Protein AF-A0A918YPT8-F1 (afdb_monomer)

Solvent-accessible surface area (backbone atoms only — not comparable to full-atom values): 16855 Å² total; per-residue (Å²): 134,84,80,74,80,79,79,73,74,81,62,61,98,79,59,87,48,64,35,43,49,42,46,53,43,11,22,38,44,46,44,33,28,54,74,63,66,51,51,50,52,63,56,7,61,78,72,75,53,47,34,68,55,43,54,28,33,34,48,34,72,42,92,72,52,33,67,60,53,32,53,51,28,52,76,32,68,47,56,68,70,58,35,50,52,47,25,54,52,49,65,50,86,78,64,42,38,64,38,82,58,47,65,74,50,69,67,48,48,50,11,45,48,76,41,10,49,31,34,42,36,40,31,47,62,90,76,58,73,88,77,46,81,73,73,79,72,76,79,72,90,53,93,85,65,81,70,82,66,82,85,55,40,49,32,39,39,38,35,34,47,69,30,69,83,70,47,86,80,54,54,68,56,52,52,52,36,37,76,70,64,64,30,48,46,23,33,21,53,73,93,50,84,77,57,90,34,40,37,34,36,30,41,37,53,56,75,66,81,89,55,56,70,71,57,51,56,43,34,33,40,37,38,39,43,33,94,88,47,85,60,14,32,36,24,23,58,80,71,27,47,67,64,47,53,53,50,55,51,41,64,72,60,28,44,58,45,69,61,30,50,52,53,50,54,51,44,49,52,53,50,51,55,50,53,54,53,50,53,53,52,52,53,51,52,52,51,53,53,51,55,56,57,61,64,66,70,71,74,74,85,128

Mean predicted aligned error: 8.0 Å

Radius of gyration: 24.77 Å; Cα contacts (8 Å, |Δi|>4): 418; chains: 1; bounding box: 92×51×51 Å

Organism: NCBI:txid68171

Secondary structure (DSSP, 8-state):
-------PPPPPTT--SPPHHHHHHHHHHHHHHHHHT--HHHHHHHTT--HHHHHHHHTT-S---HHHHHHHHHHTT--HHHHHHHHHHHHSSS--SEEET----HHHHHHHHHHEEEEEEEESSPPPGGGSPPPPPP--S-TT-----STT-EEEEEEETTHHHH--SSHHHHHHHHHTTSEEEEEEPTTSPPPSSEEEEEEE-SS-S-S-HHHHHTTEEEEEE-TTSS--EEE-TTTTHHHHHHHHHHHHHSPPHHHHHHHHHHHHHHHHHHHHHHHHHHHHHHHHHHHHHHHGGG----

Structure (mmCIF, N/CA/C/O backbone):
data_AF-A0A918YPT8-F1
#
_entry.id   AF-A0A918YPT8-F1
#
loop_
_atom_site.group_PDB
_atom_site.id
_atom_site.type_symbol
_atom_site.label_atom_id
_atom_site.label_alt_id
_atom_site.label_comp_id
_atom_site.label_asym_id
_atom_site.label_entity_id
_atom_site.label_seq_id
_atom_site.pdbx_PDB_ins_code
_atom_site.Cartn_x
_atom_site.Cartn_y
_atom_site.Cartn_z
_atom_site.occupancy
_atom_site.B_iso_or_equiv
_atom_site.aut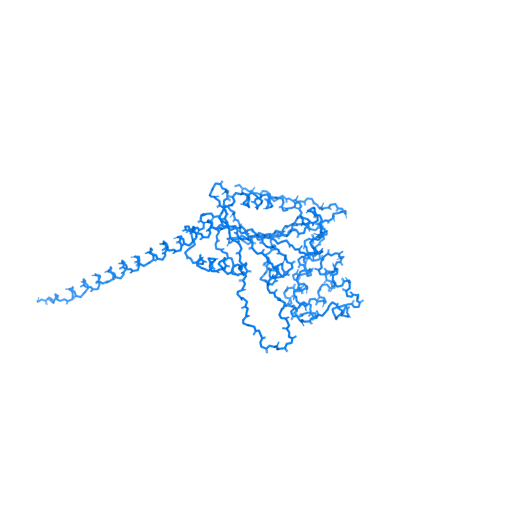h_seq_id
_atom_site.auth_comp_id
_atom_site.auth_asym_id
_atom_site.auth_atom_id
_atom_site.pdbx_PDB_model_num
ATOM 1 N N . MET A 1 1 ? -19.524 21.044 -0.239 1.00 36.06 1 MET A N 1
ATOM 2 C CA . MET A 1 1 ? -18.140 21.524 -0.431 1.00 36.06 1 MET A CA 1
ATOM 3 C C . MET A 1 1 ? -17.483 20.675 -1.505 1.00 36.06 1 MET A C 1
ATOM 5 O O . MET A 1 1 ? -17.150 19.529 -1.246 1.00 36.06 1 MET A O 1
ATOM 9 N N . THR A 1 2 ? -17.378 21.183 -2.729 1.00 32.12 2 THR A N 1
ATOM 10 C CA . THR A 1 2 ? -16.602 20.554 -3.804 1.00 32.12 2 THR A CA 1
ATOM 11 C C . THR A 1 2 ? -15.126 20.798 -3.521 1.00 32.12 2 THR A C 1
ATOM 13 O O . THR A 1 2 ? -14.645 21.917 -3.682 1.00 32.12 2 THR A O 1
ATOM 16 N N . THR A 1 3 ? -14.410 19.780 -3.046 1.00 41.88 3 THR A N 1
ATOM 17 C CA . THR A 1 3 ? -12.947 19.802 -2.967 1.00 41.88 3 THR A CA 1
ATOM 18 C C . THR A 1 3 ? -12.411 19.931 -4.387 1.00 41.88 3 THR A C 1
ATOM 20 O O . THR A 1 3 ? -12.393 18.958 -5.140 1.00 41.88 3 THR A O 1
ATOM 23 N N . GLY A 1 4 ? -12.061 21.157 -4.783 1.00 41.59 4 GLY A N 1
ATOM 24 C CA . GLY A 1 4 ? -11.423 21.425 -6.065 1.00 41.59 4 GLY A CA 1
ATOM 25 C C . GLY A 1 4 ? -10.197 20.532 -6.201 1.00 41.59 4 GLY A C 1
ATOM 26 O O . GLY A 1 4 ? -9.333 20.528 -5.324 1.00 41.59 4 GLY A O 1
ATOM 27 N N . ARG A 1 5 ? -10.160 19.733 -7.270 1.00 51.44 5 ARG A N 1
ATOM 28 C CA . ARG A 1 5 ? -9.043 18.843 -7.584 1.00 51.44 5 ARG A CA 1
ATOM 29 C C . ARG A 1 5 ? -7.798 19.710 -7.742 1.00 51.44 5 ARG A C 1
ATOM 31 O O . ARG A 1 5 ? -7.696 20.474 -8.700 1.00 51.44 5 ARG A O 1
ATOM 38 N N . LEU A 1 6 ? -6.887 19.639 -6.775 1.00 55.88 6 LEU A N 1
ATOM 39 C CA . LEU A 1 6 ? -5.609 20.333 -6.856 1.00 55.88 6 LEU A CA 1
ATOM 40 C C . LEU A 1 6 ? -4.809 19.679 -7.982 1.00 55.88 6 LEU A C 1
ATOM 42 O O . LEU A 1 6 ? -4.265 18.590 -7.825 1.00 55.88 6 LEU A O 1
ATOM 46 N N . VAL A 1 7 ? -4.776 20.326 -9.145 1.00 61.25 7 VAL A N 1
ATOM 47 C CA . VAL A 1 7 ? -3.889 19.920 -10.233 1.00 61.25 7 VAL A CA 1
ATOM 48 C C . VAL A 1 7 ? -2.471 20.251 -9.786 1.00 61.25 7 VAL A C 1
ATOM 50 O O . VAL A 1 7 ? -2.071 21.415 -9.758 1.00 61.25 7 VAL A O 1
ATOM 53 N N . PHE A 1 8 ? -1.716 19.232 -9.383 1.00 63.59 8 PHE A N 1
ATOM 54 C CA . PHE A 1 8 ? -0.312 19.416 -9.044 1.00 63.59 8 PHE A CA 1
ATOM 55 C C . PHE A 1 8 ? 0.479 19.734 -10.321 1.00 63.59 8 PHE A C 1
ATOM 57 O O . PHE A 1 8 ? 0.354 19.005 -11.309 1.00 63.59 8 PHE A O 1
ATOM 64 N N . PRO A 1 9 ? 1.300 20.799 -10.332 1.00 67.00 9 PRO A N 1
ATOM 65 C CA . PRO A 1 9 ? 2.145 21.094 -11.479 1.00 67.00 9 PRO A CA 1
ATOM 66 C C . PRO A 1 9 ? 3.119 19.929 -11.733 1.00 67.00 9 PRO A C 1
ATOM 68 O O . PRO A 1 9 ? 3.538 19.264 -10.776 1.00 67.00 9 PRO A O 1
ATOM 71 N N . PRO A 1 10 ? 3.510 19.676 -12.998 1.00 70.00 10 PRO A N 1
ATOM 72 C CA . PRO A 1 10 ? 4.500 18.653 -13.314 1.00 70.00 10 PRO A CA 1
ATOM 73 C C . PRO A 1 10 ? 5.787 18.917 -12.528 1.00 70.00 10 PRO A C 1
ATOM 75 O O . PRO A 1 10 ? 6.202 20.066 -12.348 1.00 70.00 10 PRO A O 1
ATOM 78 N N . CYS A 1 11 ? 6.420 17.859 -12.015 1.00 81.69 11 CYS A N 1
ATOM 79 C CA . CYS A 1 11 ? 7.624 18.042 -11.217 1.00 81.69 11 CYS A CA 1
ATOM 80 C C . CYS A 1 11 ? 8.778 18.586 -12.075 1.00 81.69 11 CYS A C 1
ATOM 82 O O . CYS A 1 11 ? 8.848 18.349 -13.282 1.00 81.69 11 CYS A O 1
ATOM 84 N N . ALA A 1 12 ? 9.731 19.262 -11.432 1.00 77.44 12 ALA A N 1
ATOM 85 C CA . ALA A 1 12 ? 10.918 19.763 -12.112 1.00 77.44 12 ALA A CA 1
ATOM 86 C C . ALA A 1 12 ? 11.700 18.624 -12.815 1.00 77.44 12 ALA A C 1
ATOM 88 O O . ALA A 1 12 ? 11.725 17.499 -12.302 1.00 77.44 12 ALA A O 1
ATOM 89 N N . PRO A 1 13 ? 12.416 18.908 -13.922 1.00 68.94 13 PRO A N 1
ATOM 90 C CA . PRO A 1 13 ? 13.205 17.915 -14.665 1.00 68.94 13 PRO A CA 1
ATOM 91 C C . PRO A 1 13 ? 14.238 17.162 -13.809 1.00 68.94 13 PRO A C 1
ATOM 93 O O . PRO A 1 13 ? 14.619 16.041 -14.129 1.00 68.94 13 PRO A O 1
ATOM 96 N N . GLN A 1 14 ? 14.671 17.769 -12.700 1.00 79.81 14 GLN A N 1
ATOM 97 C CA . GLN A 1 14 ? 15.668 17.236 -11.766 1.00 79.81 14 GLN A CA 1
ATOM 98 C C . GLN A 1 14 ? 15.041 16.686 -10.474 1.00 79.81 14 GLN A C 1
ATOM 100 O O . GLN A 1 14 ? 15.682 16.661 -9.422 1.00 79.81 14 GLN A O 1
ATOM 105 N N . CYS A 1 15 ? 13.767 16.279 -10.508 1.00 85.00 15 CYS A N 1
ATOM 106 C CA . CYS A 1 15 ? 13.117 15.724 -9.328 1.00 85.00 15 CYS A CA 1
ATOM 107 C C . CYS A 1 15 ? 13.864 14.476 -8.829 1.00 85.00 15 CYS A C 1
ATOM 109 O O . CYS A 1 15 ? 13.939 13.452 -9.506 1.00 85.00 15 CYS A O 1
ATOM 111 N N . ALA A 1 16 ? 14.412 14.570 -7.615 1.00 81.56 16 ALA A N 1
ATOM 112 C CA . ALA A 1 16 ? 15.183 13.501 -6.983 1.00 81.56 16 ALA A CA 1
ATOM 113 C C . ALA A 1 16 ? 14.310 12.420 -6.312 1.00 81.56 16 ALA A C 1
ATOM 115 O O . ALA A 1 16 ? 14.838 11.487 -5.704 1.00 81.56 16 ALA A O 1
ATOM 116 N N . ILE A 1 17 ? 12.985 12.576 -6.355 1.00 85.12 17 ILE A N 1
ATOM 117 C CA . ILE A 1 17 ? 12.009 11.589 -5.883 1.00 85.12 17 ILE A CA 1
ATOM 118 C C . ILE A 1 17 ? 11.709 10.664 -7.058 1.00 85.12 17 ILE A C 1
ATOM 120 O O . ILE A 1 17 ? 11.474 11.181 -8.139 1.00 85.12 17 ILE A O 1
ATOM 124 N N . PRO A 1 18 ? 11.726 9.332 -6.910 1.00 87.19 18 PRO A N 1
ATOM 125 C CA . PRO A 1 18 ? 11.343 8.444 -7.999 1.00 87.19 18 PRO A CA 1
ATOM 126 C C . PRO A 1 18 ? 9.870 8.609 -8.386 1.00 87.19 18 PRO A C 1
ATOM 128 O O . PRO A 1 18 ? 8.998 8.774 -7.528 1.00 87.19 18 PRO A O 1
ATOM 131 N N . SER A 1 19 ? 9.592 8.486 -9.683 1.00 90.31 19 SER A N 1
ATOM 132 C CA . SER A 1 19 ? 8.223 8.522 -10.190 1.00 90.31 19 SER A CA 1
ATOM 133 C C . SER A 1 19 ? 7.426 7.339 -9.658 1.00 90.31 19 SER A C 1
ATOM 135 O O . SER A 1 19 ? 7.909 6.203 -9.662 1.00 90.31 19 SER A O 1
ATOM 137 N N . LEU A 1 20 ? 6.196 7.608 -9.236 1.00 92.19 20 LEU A N 1
ATOM 138 C CA . LEU A 1 20 ? 5.334 6.646 -8.576 1.00 92.19 20 LEU A CA 1
ATOM 139 C C . LEU A 1 20 ? 5.046 5.393 -9.433 1.00 92.19 20 LEU A C 1
ATOM 141 O O . LEU A 1 20 ? 5.278 4.298 -8.917 1.00 92.19 20 LEU A O 1
ATOM 145 N N . PRO A 1 21 ? 4.713 5.491 -10.743 1.00 94.12 21 PRO A N 1
ATOM 146 C CA . PRO A 1 21 ? 4.666 4.333 -11.641 1.00 94.12 21 PRO A CA 1
ATOM 147 C C . PRO A 1 21 ? 5.892 3.416 -11.571 1.00 94.12 21 PRO A C 1
ATOM 149 O O . PRO A 1 21 ? 5.755 2.198 -11.519 1.00 94.12 21 PRO A O 1
ATOM 152 N N . ARG A 1 22 ? 7.108 3.976 -11.514 1.00 92.50 22 ARG A N 1
ATOM 153 C CA . ARG A 1 22 ? 8.341 3.170 -11.467 1.00 92.50 22 ARG A CA 1
ATOM 154 C C . ARG A 1 22 ? 8.489 2.439 -10.140 1.00 92.50 22 ARG A C 1
ATOM 156 O O . ARG A 1 22 ? 8.940 1.299 -10.133 1.00 92.50 22 ARG A O 1
ATOM 163 N N . VAL A 1 23 ? 8.126 3.091 -9.035 1.00 92.00 23 VAL A N 1
ATOM 164 C CA . VAL A 1 23 ? 8.167 2.484 -7.697 1.00 92.00 23 VAL A CA 1
ATOM 165 C C . VAL A 1 23 ? 7.193 1.315 -7.620 1.00 92.00 23 VAL A C 1
ATOM 167 O O . VAL A 1 23 ? 7.587 0.222 -7.219 1.00 92.00 23 VAL A O 1
ATOM 170 N N . LEU A 1 24 ? 5.952 1.528 -8.061 1.00 94.06 24 LEU A N 1
ATOM 171 C CA . LEU A 1 24 ? 4.910 0.505 -8.048 1.00 94.06 24 LEU A CA 1
ATOM 172 C C . LEU A 1 24 ? 5.281 -0.679 -8.944 1.00 94.06 24 LEU A C 1
ATOM 174 O O . LEU A 1 24 ? 5.288 -1.821 -8.485 1.00 94.06 24 LEU A O 1
ATOM 178 N N . VAL A 1 25 ? 5.636 -0.423 -10.208 1.00 96.00 25 VAL A N 1
ATOM 179 C CA . VAL A 1 25 ? 5.952 -1.494 -11.165 1.00 96.00 25 VAL A CA 1
ATOM 180 C C . VAL A 1 25 ? 7.229 -2.235 -10.774 1.00 96.00 25 VAL A C 1
ATOM 182 O O . VAL A 1 25 ? 7.275 -3.458 -10.874 1.00 96.00 25 VAL A O 1
ATOM 185 N N . GLY A 1 26 ? 8.247 -1.536 -10.263 1.00 95.06 26 GLY A N 1
ATOM 186 C CA . GLY A 1 26 ? 9.466 -2.170 -9.761 1.00 95.06 26 GLY A CA 1
ATOM 187 C C . GLY A 1 26 ? 9.200 -3.126 -8.592 1.00 95.06 26 GLY A C 1
ATOM 188 O O . GLY A 1 26 ? 9.700 -4.255 -8.596 1.00 95.06 26 GLY A O 1
ATOM 189 N N . ALA A 1 27 ? 8.354 -2.718 -7.639 1.00 93.38 27 ALA A N 1
ATOM 190 C CA . ALA A 1 27 ? 7.915 -3.577 -6.540 1.00 93.38 27 ALA A CA 1
ATOM 191 C C . ALA A 1 27 ? 7.155 -4.812 -7.057 1.00 93.38 27 ALA A C 1
ATOM 193 O O . ALA A 1 27 ? 7.442 -5.937 -6.635 1.00 93.38 27 ALA A O 1
ATOM 194 N N . LEU A 1 28 ? 6.230 -4.619 -8.007 1.00 95.94 28 LEU A N 1
ATOM 195 C CA . LEU A 1 28 ? 5.458 -5.707 -8.613 1.00 95.94 28 LEU A CA 1
ATOM 196 C C . LEU A 1 28 ? 6.362 -6.712 -9.340 1.00 95.94 28 LEU A C 1
ATOM 198 O O . LEU A 1 28 ? 6.256 -7.919 -9.117 1.00 95.94 28 LEU A O 1
ATOM 202 N N . MET A 1 29 ? 7.297 -6.220 -10.156 1.00 96.62 29 MET A N 1
ATOM 203 C CA . MET A 1 29 ? 8.291 -7.040 -10.853 1.00 96.62 29 MET A CA 1
ATOM 204 C C . MET A 1 29 ? 9.085 -7.902 -9.876 1.00 96.62 29 MET A C 1
ATOM 206 O O . MET A 1 29 ? 9.176 -9.115 -10.057 1.00 96.62 29 MET A O 1
ATOM 210 N N . ARG A 1 30 ? 9.605 -7.295 -8.803 1.00 94.56 30 ARG A N 1
ATOM 211 C CA . ARG A 1 30 ? 10.383 -8.009 -7.788 1.00 94.56 30 ARG A CA 1
ATOM 212 C C . ARG A 1 30 ? 9.570 -9.102 -7.101 1.00 94.56 30 ARG A C 1
ATOM 214 O O . ARG A 1 30 ? 10.096 -10.194 -6.870 1.00 94.56 30 ARG A O 1
ATOM 221 N N . ARG A 1 31 ? 8.300 -8.827 -6.779 1.00 92.56 31 ARG A N 1
ATOM 222 C CA . ARG A 1 31 ? 7.379 -9.818 -6.203 1.00 92.56 31 ARG A CA 1
ATOM 223 C C . ARG A 1 31 ? 7.242 -11.024 -7.127 1.00 92.56 31 ARG A C 1
ATOM 225 O O . ARG A 1 31 ? 7.482 -12.147 -6.684 1.00 92.56 31 ARG A O 1
ATOM 232 N N . TYR A 1 32 ? 6.896 -10.806 -8.396 1.00 95.75 32 TYR A N 1
ATOM 233 C CA . TYR A 1 32 ? 6.711 -11.907 -9.345 1.00 95.75 32 TYR A CA 1
ATOM 234 C C . TYR A 1 32 ? 7.996 -12.672 -9.621 1.00 95.75 32 TYR A C 1
ATOM 236 O O . TYR A 1 32 ? 7.983 -13.898 -9.562 1.00 95.75 32 TYR A O 1
ATOM 244 N N . ARG A 1 33 ? 9.122 -11.977 -9.805 1.00 96.44 33 ARG A N 1
ATOM 245 C CA . ARG A 1 33 ? 10.426 -12.621 -9.980 1.00 96.44 33 ARG A CA 1
ATOM 246 C C . ARG A 1 33 ? 10.766 -13.540 -8.807 1.00 96.44 33 ARG A C 1
ATOM 248 O O . ARG A 1 33 ? 11.139 -14.695 -9.002 1.00 96.44 33 ARG A O 1
ATOM 255 N N . THR A 1 34 ? 10.603 -13.036 -7.582 1.00 91.94 34 THR A N 1
ATOM 256 C CA . THR A 1 34 ? 10.887 -13.797 -6.356 1.00 91.94 34 THR A CA 1
ATOM 257 C C . THR A 1 34 ? 9.957 -15.005 -6.235 1.00 91.94 34 THR A C 1
ATOM 259 O O . THR A 1 34 ? 10.415 -16.104 -5.929 1.00 91.94 34 THR A O 1
ATOM 262 N N . ARG A 1 35 ? 8.663 -14.837 -6.541 1.00 91.62 35 ARG A N 1
ATOM 263 C CA . ARG A 1 35 ? 7.675 -15.928 -6.549 1.00 91.62 35 ARG A CA 1
ATOM 264 C C . ARG A 1 35 ? 8.009 -17.002 -7.590 1.00 91.62 35 ARG A C 1
ATOM 266 O O . ARG A 1 35 ? 7.921 -18.192 -7.284 1.00 91.62 35 ARG A O 1
ATOM 273 N N . ALA A 1 36 ? 8.455 -16.590 -8.774 1.00 93.25 36 ALA A N 1
ATOM 274 C CA . ALA A 1 36 ? 8.941 -17.475 -9.830 1.00 93.25 36 ALA A CA 1
ATOM 275 C C . ALA A 1 36 ? 10.276 -18.161 -9.474 1.00 93.25 36 ALA A C 1
ATOM 277 O O . ALA A 1 36 ? 10.683 -19.099 -10.148 1.00 93.25 36 ALA A O 1
ATOM 278 N N . GLY A 1 37 ? 10.952 -17.745 -8.395 1.00 93.56 37 GLY A N 1
ATOM 279 C CA . GLY A 1 37 ? 12.244 -18.301 -7.988 1.00 93.56 37 GLY A CA 1
ATOM 280 C C . GLY A 1 37 ? 13.409 -17.883 -8.881 1.00 93.56 37 GLY A C 1
ATOM 281 O O . GLY A 1 37 ? 14.427 -18.567 -8.892 1.00 93.56 37 GLY A O 1
ATOM 282 N N . LEU A 1 38 ? 13.264 -16.786 -9.627 1.00 94.38 38 LEU A N 1
ATOM 283 C CA . LEU A 1 38 ? 14.273 -16.316 -10.568 1.00 94.38 38 LEU A CA 1
ATOM 284 C C . LEU A 1 38 ? 15.288 -15.398 -9.876 1.00 94.38 38 LEU A C 1
ATOM 286 O O . LEU A 1 38 ? 14.935 -14.471 -9.139 1.00 94.38 38 LEU A O 1
ATOM 290 N N . SER A 1 39 ? 16.568 -15.629 -10.148 1.00 95.12 39 SER A N 1
ATOM 291 C CA . SER A 1 39 ? 17.649 -14.724 -9.753 1.00 95.12 39 SER A CA 1
ATOM 292 C C . SER A 1 39 ? 17.660 -13.450 -10.605 1.00 95.12 39 SER A C 1
ATOM 294 O O . SER A 1 39 ? 17.097 -13.408 -11.701 1.00 95.12 39 SER A O 1
ATOM 296 N N . ASP A 1 40 ? 18.349 -12.410 -10.125 1.00 95.25 40 ASP A N 1
ATOM 297 C CA . ASP A 1 40 ? 18.563 -11.178 -10.897 1.00 95.25 40 ASP A CA 1
ATOM 298 C C . ASP A 1 40 ? 19.283 -11.468 -12.229 1.00 95.25 40 ASP A C 1
ATOM 300 O O . ASP A 1 40 ? 19.021 -10.788 -13.216 1.00 95.25 40 ASP A O 1
ATOM 304 N N . GLN A 1 41 ? 20.163 -12.481 -12.274 1.00 97.44 41 GLN A N 1
ATOM 305 C CA . GLN A 1 41 ? 20.891 -12.866 -13.487 1.00 97.44 41 GLN A CA 1
ATOM 306 C C . GLN A 1 41 ? 19.978 -13.549 -14.510 1.00 97.44 41 GLN A C 1
ATOM 308 O O . GLN A 1 41 ? 19.943 -13.121 -15.656 1.00 97.44 41 GLN A O 1
ATOM 313 N N . GLN A 1 42 ? 19.165 -14.522 -14.088 1.00 97.12 42 GLN A N 1
ATOM 314 C CA . GLN A 1 42 ? 18.194 -15.174 -14.982 1.00 97.12 42 GLN A CA 1
ATOM 315 C C . GLN A 1 42 ? 17.194 -14.164 -15.565 1.00 97.12 42 GLN A C 1
ATOM 317 O O . GLN A 1 42 ? 16.843 -14.225 -16.739 1.00 97.12 42 GLN A O 1
ATOM 322 N N . ALA A 1 43 ? 16.761 -13.196 -14.753 1.00 96.56 43 ALA A N 1
ATOM 323 C CA . ALA A 1 43 ? 15.946 -12.079 -15.217 1.00 96.56 43 ALA A CA 1
ATOM 324 C C . ALA A 1 43 ? 16.670 -11.188 -16.240 1.00 96.56 43 ALA A C 1
ATOM 326 O O . ALA A 1 43 ? 16.050 -10.673 -17.170 1.00 96.56 43 ALA A O 1
ATOM 327 N N . ALA A 1 44 ? 17.977 -10.994 -16.072 1.00 96.94 44 ALA A N 1
ATOM 328 C CA . ALA A 1 44 ? 18.782 -10.170 -16.960 1.00 96.94 44 ALA A CA 1
ATOM 329 C C . ALA A 1 44 ? 18.935 -10.809 -18.344 1.00 96.94 44 ALA A C 1
ATOM 331 O O . ALA A 1 44 ? 18.835 -10.101 -19.347 1.00 96.94 44 ALA A O 1
ATOM 332 N N . ASP A 1 45 ? 19.082 -12.133 -18.394 1.00 96.44 45 ASP A N 1
ATOM 333 C CA . ASP A 1 45 ? 19.213 -12.899 -19.635 1.00 96.44 45 ASP A CA 1
ATOM 334 C C . ASP A 1 45 ? 17.962 -12.759 -20.527 1.00 96.44 45 ASP A C 1
ATOM 336 O O . ASP A 1 45 ? 18.087 -12.601 -21.742 1.00 96.44 45 ASP A O 1
ATOM 340 N N . ILE A 1 46 ? 16.760 -12.689 -19.929 1.00 95.25 46 ILE A N 1
ATOM 341 C CA . ILE A 1 46 ? 15.478 -12.497 -20.645 1.00 95.25 46 ILE A CA 1
ATOM 342 C C . ILE A 1 46 ? 15.479 -11.215 -21.492 1.00 95.25 46 ILE A C 1
ATOM 344 O O . ILE A 1 46 ? 14.957 -11.197 -22.606 1.00 95.25 46 ILE A O 1
ATOM 348 N N . VAL A 1 47 ? 16.062 -10.132 -20.973 1.00 93.81 47 VAL A N 1
ATOM 349 C CA . VAL A 1 47 ? 16.066 -8.808 -21.623 1.00 93.81 47 VAL A CA 1
ATOM 350 C C . VAL A 1 47 ? 17.449 -8.378 -22.108 1.00 93.81 47 VAL A C 1
ATOM 352 O O . VAL A 1 47 ? 17.640 -7.205 -22.429 1.00 93.81 47 VAL A O 1
ATOM 355 N N . LYS A 1 48 ? 18.413 -9.308 -22.165 1.00 96.00 48 LYS A N 1
ATOM 356 C CA . LYS A 1 48 ? 19.808 -9.055 -22.567 1.00 96.00 48 LYS A CA 1
ATOM 357 C C . LYS A 1 48 ? 20.434 -7.871 -21.810 1.00 96.00 48 LYS A C 1
ATOM 359 O O . LYS A 1 48 ? 21.033 -6.976 -22.404 1.00 96.00 48 LYS A O 1
ATOM 364 N N . ALA A 1 49 ? 20.261 -7.849 -20.490 1.00 95.94 49 ALA A N 1
ATOM 365 C CA . ALA A 1 49 ? 20.792 -6.825 -19.592 1.00 95.94 49 ALA A CA 1
ATOM 366 C C . ALA A 1 49 ? 21.761 -7.429 -18.559 1.00 95.94 49 ALA A C 1
ATOM 368 O O . ALA A 1 49 ? 22.072 -8.613 -18.595 1.00 95.94 49 ALA A O 1
ATOM 369 N N . SER A 1 50 ? 22.239 -6.616 -17.612 1.00 97.38 50 SER A N 1
ATOM 370 C CA . SER A 1 50 ? 22.998 -7.098 -16.450 1.00 97.38 50 SER A CA 1
ATOM 371 C C . SER A 1 50 ? 22.095 -7.306 -15.230 1.00 97.38 50 SER A C 1
ATOM 373 O O . SER A 1 50 ? 21.104 -6.591 -15.055 1.00 97.38 50 SER A O 1
ATOM 375 N N . ALA A 1 51 ? 22.468 -8.214 -14.322 1.00 96.94 51 ALA A N 1
ATOM 376 C CA . ALA A 1 51 ? 21.763 -8.403 -13.047 1.00 96.94 51 ALA A CA 1
ATOM 377 C C . ALA A 1 51 ? 21.636 -7.090 -12.246 1.00 96.94 51 ALA A C 1
ATOM 379 O O . ALA A 1 51 ? 20.582 -6.769 -11.697 1.00 96.94 51 ALA A O 1
ATOM 380 N N . SER A 1 52 ? 22.691 -6.266 -12.254 1.00 95.75 52 SER A N 1
ATOM 381 C CA . SER A 1 52 ? 22.681 -4.933 -11.636 1.00 95.75 52 SER A CA 1
ATOM 382 C C . SER A 1 52 ? 21.605 -4.020 -12.241 1.00 95.75 52 SER A C 1
ATOM 384 O O . SER A 1 52 ? 20.917 -3.297 -11.516 1.00 95.75 52 SER A O 1
ATOM 386 N N . ARG A 1 53 ? 21.390 -4.089 -13.564 1.00 95.81 53 ARG A N 1
ATOM 387 C CA . ARG A 1 53 ? 20.335 -3.333 -14.249 1.00 95.81 53 ARG A CA 1
ATOM 388 C C . ARG A 1 53 ? 18.940 -3.808 -13.848 1.00 95.81 53 ARG A C 1
ATOM 390 O O . ARG A 1 53 ? 18.092 -2.949 -13.611 1.00 95.81 53 ARG A O 1
ATOM 397 N N . ILE A 1 54 ? 18.711 -5.119 -13.731 1.00 96.81 54 ILE A N 1
ATOM 398 C CA . ILE A 1 54 ? 17.440 -5.679 -13.234 1.00 96.81 54 ILE A CA 1
ATOM 399 C C . ILE A 1 54 ? 17.154 -5.179 -11.825 1.00 96.81 54 ILE A C 1
ATOM 401 O O . ILE A 1 54 ? 16.100 -4.602 -11.566 1.00 96.81 54 ILE A O 1
ATOM 405 N N . ARG A 1 55 ? 18.137 -5.284 -10.931 1.00 93.62 55 ARG A N 1
ATOM 406 C CA . ARG A 1 55 ? 18.001 -4.776 -9.568 1.00 93.62 55 ARG A CA 1
ATOM 407 C C . ARG A 1 55 ? 17.726 -3.272 -9.541 1.00 93.62 55 ARG A C 1
ATOM 409 O O . ARG A 1 55 ? 16.909 -2.804 -8.754 1.00 93.62 55 ARG A O 1
ATOM 416 N N . ALA A 1 56 ? 18.377 -2.492 -10.402 1.00 92.06 56 ALA A N 1
ATOM 417 C CA . ALA A 1 56 ? 18.120 -1.059 -10.505 1.00 92.06 56 ALA A CA 1
ATOM 418 C C . ALA A 1 56 ? 16.705 -0.745 -11.025 1.00 92.06 56 ALA A C 1
ATOM 420 O O . ALA A 1 56 ? 16.102 0.219 -10.558 1.00 92.06 56 ALA A O 1
ATOM 421 N N . LEU A 1 57 ? 16.167 -1.542 -11.952 1.00 93.81 57 LEU A N 1
ATOM 422 C CA . LEU A 1 57 ? 14.784 -1.430 -12.430 1.00 93.81 57 LEU A CA 1
ATOM 423 C C . LEU A 1 57 ? 13.781 -1.701 -11.302 1.00 93.81 57 LEU A C 1
ATOM 425 O O . LEU A 1 57 ? 12.917 -0.868 -11.041 1.00 93.81 57 LEU A O 1
ATOM 429 N N . GLU A 1 58 ? 13.943 -2.816 -10.593 1.00 93.69 58 GLU A N 1
ATOM 430 C CA . GLU A 1 58 ? 13.057 -3.233 -9.497 1.00 93.69 58 GLU A CA 1
ATOM 431 C C . GLU A 1 58 ? 13.051 -2.253 -8.319 1.00 93.69 58 GLU A C 1
ATOM 433 O O . GLU A 1 58 ? 12.041 -2.079 -7.645 1.00 93.69 58 GLU A O 1
ATOM 438 N N . LEU A 1 59 ? 14.174 -1.571 -8.084 1.00 88.69 59 LEU A N 1
ATOM 439 C CA . LEU A 1 59 ? 14.298 -0.548 -7.045 1.00 88.69 59 LEU A CA 1
ATOM 440 C C . LEU A 1 59 ? 13.956 0.870 -7.540 1.00 88.69 59 LEU A C 1
ATOM 442 O O . LEU A 1 59 ? 14.251 1.838 -6.836 1.00 88.69 59 LEU A O 1
ATOM 446 N N . ALA A 1 60 ? 13.404 1.010 -8.751 1.00 90.12 60 ALA A N 1
ATOM 447 C CA . ALA A 1 60 ? 13.095 2.289 -9.399 1.00 90.12 60 ALA A CA 1
ATOM 448 C C . ALA A 1 60 ? 14.293 3.263 -9.490 1.00 90.12 60 ALA A C 1
ATOM 450 O O . ALA A 1 60 ? 14.130 4.483 -9.513 1.00 90.12 60 ALA A O 1
ATOM 451 N N . ARG A 1 61 ? 15.518 2.727 -9.543 1.00 86.44 61 ARG A N 1
ATOM 452 C CA . ARG A 1 61 ? 16.782 3.484 -9.611 1.00 86.44 61 ARG A CA 1
ATOM 453 C C . ARG A 1 61 ? 17.214 3.825 -11.025 1.00 86.44 61 ARG A C 1
ATOM 455 O O . ARG A 1 61 ? 18.130 4.620 -11.205 1.00 86.44 61 ARG A O 1
ATOM 462 N N . ALA A 1 62 ? 16.608 3.193 -12.014 1.00 89.94 62 ALA A N 1
ATOM 463 C CA . ALA A 1 62 ? 16.945 3.420 -13.400 1.00 89.94 62 ALA A CA 1
ATOM 464 C C . ALA A 1 62 ? 15.667 3.464 -14.249 1.00 89.94 62 ALA A C 1
ATOM 466 O O . ALA A 1 62 ? 14.668 2.841 -13.876 1.00 89.94 62 ALA A O 1
ATOM 467 N N . PRO A 1 63 ? 15.668 4.203 -15.375 1.00 89.38 63 PRO A N 1
ATOM 468 C CA . PRO A 1 63 ? 14.498 4.316 -16.236 1.00 89.38 63 PRO A CA 1
ATOM 469 C C . PRO A 1 63 ? 13.993 2.944 -16.679 1.00 89.38 63 PRO A C 1
ATOM 471 O O . PRO A 1 63 ? 14.790 2.043 -16.955 1.00 89.38 63 PRO A O 1
ATOM 474 N N . MET A 1 64 ? 12.675 2.800 -16.750 1.00 92.75 64 MET A N 1
ATOM 475 C CA . MET A 1 64 ? 11.981 1.571 -17.115 1.00 92.75 64 MET A CA 1
ATOM 476 C C . MET A 1 64 ? 11.002 1.897 -18.238 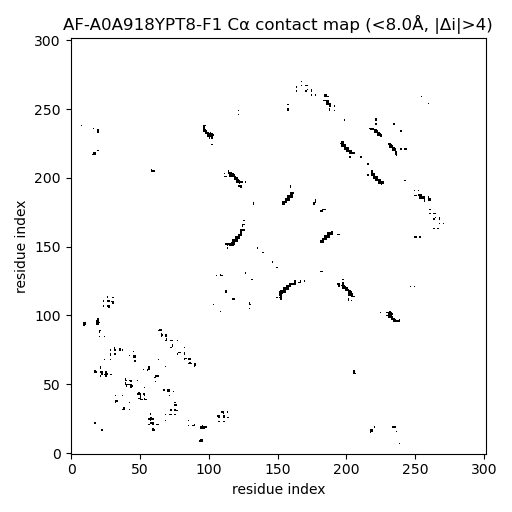1.00 92.75 64 MET A C 1
ATOM 478 O O . MET A 1 64 ? 10.215 2.831 -18.095 1.00 92.75 64 MET A O 1
ATOM 482 N N . SER A 1 65 ? 11.067 1.156 -19.344 1.00 94.88 65 SER A N 1
ATOM 483 C CA . SER A 1 65 ? 10.083 1.262 -20.422 1.00 94.88 65 SER A CA 1
ATOM 484 C C . SER A 1 65 ? 8.945 0.266 -20.203 1.00 94.88 65 SER A C 1
ATOM 486 O O . SER A 1 65 ? 9.159 -0.814 -19.647 1.00 94.88 65 SER A O 1
ATOM 488 N N . ALA A 1 66 ? 7.746 0.599 -20.689 1.00 97.00 66 ALA A N 1
ATOM 489 C CA . ALA A 1 66 ? 6.589 -0.297 -20.648 1.00 97.00 66 ALA A CA 1
ATOM 490 C C . ALA A 1 66 ? 6.870 -1.644 -21.348 1.00 97.00 66 ALA A C 1
ATOM 492 O O . ALA A 1 66 ? 6.435 -2.695 -20.877 1.00 97.00 66 ALA A O 1
ATOM 493 N N . ALA A 1 67 ? 7.654 -1.631 -22.433 1.00 96.50 67 ALA A N 1
ATOM 494 C CA . ALA A 1 67 ? 8.061 -2.839 -23.150 1.00 96.50 67 ALA A CA 1
ATOM 495 C C . ALA A 1 67 ? 8.917 -3.773 -22.276 1.00 96.50 67 ALA A C 1
ATOM 497 O O . ALA A 1 67 ? 8.584 -4.950 -22.145 1.00 96.50 67 ALA A O 1
ATOM 498 N N . ILE A 1 68 ? 9.966 -3.244 -21.628 1.00 96.81 68 ILE A N 1
ATOM 499 C CA . ILE A 1 68 ? 10.833 -4.026 -20.729 1.00 96.81 68 ILE A CA 1
ATOM 500 C C . ILE A 1 68 ? 10.032 -4.550 -19.536 1.00 96.81 68 ILE A C 1
ATOM 502 O O . ILE A 1 68 ? 10.130 -5.731 -19.211 1.00 96.81 68 ILE A O 1
ATOM 506 N N . ALA A 1 69 ? 9.221 -3.694 -18.906 1.00 97.44 69 ALA A N 1
ATOM 507 C CA . ALA A 1 69 ? 8.392 -4.093 -17.773 1.00 97.44 69 ALA A CA 1
ATOM 508 C C . ALA A 1 69 ? 7.437 -5.229 -18.152 1.00 97.44 69 ALA A C 1
ATOM 510 O O . ALA A 1 69 ? 7.348 -6.222 -17.438 1.00 97.44 69 ALA A O 1
ATOM 511 N N . GLY A 1 70 ? 6.773 -5.120 -19.305 1.00 98.00 70 GLY A N 1
ATOM 512 C CA . GLY A 1 70 ? 5.861 -6.155 -19.771 1.00 98.00 70 GLY A CA 1
ATOM 513 C C . GLY A 1 70 ? 6.551 -7.463 -20.152 1.00 98.00 70 GLY A C 1
ATOM 514 O O . GLY A 1 70 ? 6.012 -8.522 -19.859 1.00 98.00 70 GLY A O 1
ATOM 515 N N . ALA A 1 71 ? 7.731 -7.402 -20.777 1.00 97.56 71 ALA A N 1
ATOM 516 C CA . ALA A 1 71 ? 8.510 -8.597 -21.100 1.00 97.56 71 ALA A CA 1
ATOM 517 C C . ALA A 1 71 ? 8.937 -9.347 -19.829 1.00 97.56 71 ALA A C 1
ATOM 519 O O . ALA A 1 71 ? 8.745 -10.556 -19.734 1.00 97.56 71 ALA A O 1
ATOM 520 N N . LEU A 1 72 ? 9.454 -8.622 -18.831 1.00 98.19 72 LEU A N 1
ATOM 521 C CA . LEU A 1 72 ? 9.863 -9.210 -17.556 1.00 98.19 72 LEU A CA 1
ATOM 522 C C . LEU A 1 72 ? 8.666 -9.750 -16.771 1.00 98.19 72 LEU A C 1
ATOM 524 O O . LEU A 1 72 ? 8.697 -10.901 -16.359 1.00 98.19 72 LEU A O 1
ATOM 528 N N . LEU A 1 73 ? 7.592 -8.971 -16.606 1.00 98.31 73 LEU A N 1
ATOM 529 C CA . LEU A 1 73 ? 6.395 -9.427 -15.888 1.00 98.31 73 LEU A CA 1
ATOM 530 C C . LEU A 1 73 ? 5.758 -10.659 -16.546 1.00 98.31 73 LEU A C 1
ATOM 532 O O . LEU A 1 73 ? 5.406 -11.597 -15.835 1.00 98.31 73 LEU A O 1
ATOM 536 N N . GLY A 1 74 ? 5.672 -10.694 -17.881 1.00 98.06 74 GLY A N 1
ATOM 537 C CA . GLY A 1 74 ? 5.198 -11.871 -18.612 1.00 98.06 74 GLY A CA 1
ATOM 538 C C . GLY A 1 74 ? 6.094 -13.092 -18.385 1.00 98.06 74 GLY A C 1
ATOM 539 O O . GLY A 1 74 ? 5.600 -14.165 -18.049 1.00 98.06 74 GLY A O 1
ATOM 540 N N . ALA A 1 75 ? 7.418 -12.922 -18.463 1.00 97.25 75 ALA A N 1
ATOM 541 C CA . ALA A 1 75 ? 8.373 -13.998 -18.189 1.00 97.25 75 ALA A CA 1
ATOM 542 C C . ALA A 1 75 ? 8.344 -14.476 -16.724 1.00 97.25 75 ALA A C 1
ATOM 544 O O . ALA A 1 75 ? 8.632 -15.637 -16.444 1.00 97.25 75 ALA A O 1
ATOM 545 N N . TYR A 1 76 ? 7.976 -13.604 -15.782 1.00 97.69 76 TYR A N 1
ATOM 546 C CA . TYR A 1 76 ? 7.814 -13.954 -14.370 1.00 97.69 76 TYR A CA 1
ATOM 547 C C . TYR A 1 76 ? 6.457 -14.611 -14.056 1.00 97.69 76 TYR A C 1
ATOM 549 O O . TYR A 1 76 ? 6.206 -14.955 -12.899 1.00 97.69 76 TYR A O 1
ATOM 557 N N . GLY A 1 77 ? 5.575 -14.767 -15.050 1.00 97.19 77 GLY A N 1
ATOM 558 C CA . GLY A 1 77 ? 4.247 -15.357 -14.879 1.00 97.19 77 GLY A CA 1
ATOM 559 C C . GLY A 1 77 ? 3.240 -14.436 -14.186 1.00 97.19 77 GLY A C 1
ATOM 560 O O . GLY A 1 77 ? 2.345 -14.921 -13.492 1.00 97.19 77 GLY A O 1
ATOM 561 N N . ALA A 1 78 ? 3.390 -13.114 -14.318 1.00 97.44 78 ALA A N 1
ATOM 562 C CA . ALA A 1 78 ? 2.363 -12.180 -13.866 1.00 97.44 78 ALA A CA 1
ATOM 563 C C . ALA A 1 78 ? 1.087 -12.328 -14.723 1.00 97.44 78 ALA A C 1
ATOM 565 O O . ALA A 1 78 ? 1.201 -12.502 -15.938 1.00 97.44 78 ALA A O 1
ATOM 566 N N . PRO A 1 79 ? -0.123 -12.232 -14.138 1.00 97.50 79 PRO A N 1
ATOM 567 C CA . PRO A 1 79 ? -1.367 -12.258 -14.903 1.00 97.50 79 PRO A CA 1
ATOM 568 C C . PRO A 1 79 ? -1.424 -11.134 -15.943 1.00 97.50 79 PRO A C 1
ATOM 570 O O . PRO A 1 79 ? -1.032 -10.003 -15.646 1.00 97.50 79 PRO A O 1
ATOM 573 N N . ASP A 1 80 ? -2.004 -11.404 -17.117 1.00 97.25 80 ASP A N 1
ATOM 574 C CA . ASP A 1 80 ? -2.090 -10.434 -18.222 1.00 97.25 80 ASP A CA 1
ATOM 575 C C . ASP A 1 80 ? -2.677 -9.090 -17.791 1.00 97.25 80 ASP A C 1
ATOM 577 O O . ASP A 1 80 ? -2.168 -8.037 -18.171 1.00 97.25 80 ASP A O 1
ATOM 581 N N . ARG A 1 81 ? -3.709 -9.109 -16.939 1.00 95.94 81 ARG A N 1
ATOM 582 C CA . ARG A 1 81 ? -4.307 -7.890 -16.384 1.00 95.94 81 ARG A CA 1
ATOM 583 C C . ARG A 1 81 ? -3.264 -6.996 -15.706 1.00 95.94 81 ARG A C 1
ATOM 585 O O . ARG A 1 81 ? -3.228 -5.798 -15.965 1.00 95.94 81 ARG A O 1
ATOM 592 N N . GLU A 1 82 ? -2.404 -7.566 -14.869 1.00 96.19 82 GLU A N 1
ATOM 593 C CA . GLU A 1 82 ? -1.384 -6.811 -14.136 1.00 96.19 82 GLU A CA 1
ATOM 594 C C . GLU A 1 82 ? -0.251 -6.347 -15.058 1.00 96.19 82 GLU A C 1
ATOM 596 O O . GLU A 1 82 ? 0.279 -5.249 -14.886 1.00 96.19 82 GLU A O 1
ATOM 601 N N . VAL A 1 83 ? 0.079 -7.137 -16.087 1.00 97.75 83 VAL A N 1
ATOM 602 C CA . VAL A 1 83 ? 1.013 -6.730 -17.147 1.00 97.75 83 VAL A CA 1
ATOM 603 C C . VAL A 1 83 ? 0.481 -5.499 -17.891 1.00 97.75 83 VAL A C 1
ATOM 605 O O . VAL A 1 83 ? 1.235 -4.550 -18.123 1.00 97.75 83 VAL A O 1
ATOM 608 N N . GLN A 1 84 ? -0.807 -5.488 -18.250 1.00 96.56 84 GLN A N 1
ATOM 609 C CA . GLN A 1 84 ? -1.433 -4.355 -18.937 1.00 96.56 84 GLN A CA 1
ATOM 610 C C . GLN A 1 84 ? -1.535 -3.121 -18.036 1.00 96.56 84 GLN A C 1
ATOM 612 O O . GLN A 1 84 ? -1.177 -2.028 -18.473 1.00 96.56 84 GLN A O 1
ATOM 617 N N . GLU A 1 85 ? -1.937 -3.285 -16.772 1.00 95.56 85 GLU A N 1
ATOM 618 C CA . GLU A 1 85 ? -1.958 -2.195 -15.785 1.00 95.56 85 GLU A CA 1
ATOM 619 C C . GLU A 1 85 ? -0.556 -1.580 -15.603 1.00 95.56 85 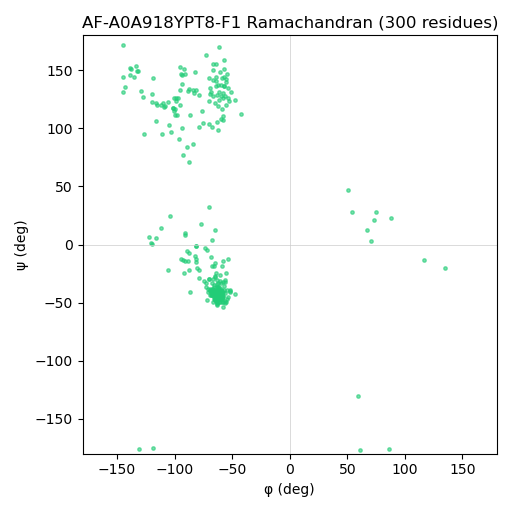GLU A C 1
ATOM 621 O O . GLU A 1 85 ? -0.397 -0.359 -15.666 1.00 95.56 85 GLU A O 1
ATOM 626 N N . ALA A 1 86 ? 0.490 -2.406 -15.472 1.00 96.44 86 ALA A N 1
ATOM 627 C CA . ALA A 1 86 ? 1.871 -1.938 -15.347 1.00 96.44 86 ALA A CA 1
ATOM 628 C C . ALA A 1 86 ? 2.358 -1.176 -16.592 1.00 96.44 86 ALA A C 1
ATOM 630 O O . ALA A 1 86 ? 3.022 -0.142 -16.475 1.00 96.44 86 ALA A O 1
ATOM 631 N N . ARG A 1 87 ? 2.017 -1.660 -17.794 1.00 97.00 87 ARG A N 1
ATOM 632 C CA . ARG A 1 87 ? 2.319 -0.961 -19.052 1.00 97.00 87 ARG A CA 1
ATOM 633 C C . ARG A 1 87 ? 1.602 0.381 -19.126 1.00 97.00 87 ARG A C 1
ATOM 635 O O . ARG A 1 87 ? 2.241 1.377 -19.448 1.00 97.00 87 ARG A O 1
ATOM 642 N N . ALA A 1 88 ? 0.314 0.416 -18.791 1.00 95.00 88 ALA A N 1
ATOM 643 C CA . ALA A 1 88 ? -0.483 1.636 -18.804 1.00 95.00 88 ALA A CA 1
ATOM 644 C C . ALA A 1 88 ? 0.110 2.707 -17.875 1.00 95.00 88 ALA A C 1
ATOM 646 O O . ALA A 1 88 ? 0.299 3.845 -18.311 1.00 95.00 88 ALA A O 1
ATOM 647 N N . LEU A 1 89 ? 0.497 2.327 -16.650 1.00 94.44 89 LEU A N 1
ATOM 648 C CA . LEU A 1 89 ? 1.159 3.219 -15.691 1.00 94.44 89 LEU A CA 1
ATOM 649 C C . LEU A 1 89 ? 2.471 3.808 -16.234 1.00 94.44 89 LEU A C 1
ATOM 651 O O . LEU A 1 89 ? 2.758 4.980 -16.009 1.00 94.44 89 LEU A O 1
ATOM 655 N N . LEU A 1 90 ? 3.277 3.017 -16.948 1.00 94.75 90 LEU A N 1
ATOM 656 C CA . LEU A 1 90 ? 4.572 3.463 -17.483 1.00 94.75 90 LEU A CA 1
ATOM 657 C C . LEU A 1 90 ? 4.472 4.267 -18.784 1.00 94.75 90 LEU A C 1
ATOM 659 O O . LEU A 1 90 ? 5.417 4.980 -19.118 1.00 94.75 90 LEU A O 1
ATOM 663 N N . THR A 1 91 ? 3.368 4.143 -19.520 1.00 93.88 91 THR A N 1
ATOM 664 C CA . THR A 1 91 ? 3.115 4.920 -20.743 1.00 93.88 91 THR A CA 1
ATOM 665 C C . THR A 1 91 ? 2.576 6.318 -20.434 1.00 93.88 91 THR A C 1
ATOM 667 O O . THR A 1 91 ? 2.599 7.189 -21.303 1.00 93.88 91 THR A O 1
ATOM 670 N N . HIS A 1 92 ? 2.115 6.572 -19.204 1.00 85.44 92 HIS A N 1
ATOM 671 C CA . HIS A 1 92 ? 1.661 7.906 -18.831 1.00 85.44 92 HIS A CA 1
ATOM 672 C C . HIS A 1 92 ? 2.805 8.928 -18.941 1.00 85.44 92 HIS A C 1
ATOM 674 O O . HIS A 1 92 ? 3.909 8.683 -18.442 1.00 85.44 92 HIS A O 1
ATOM 680 N N . PRO A 1 93 ? 2.570 10.079 -19.596 1.00 77.44 93 PRO A N 1
ATOM 681 C CA . PRO A 1 93 ? 3.614 11.060 -19.821 1.00 77.44 93 PRO A CA 1
ATOM 682 C C . PRO A 1 93 ? 4.027 11.741 -18.514 1.00 77.44 93 PRO A C 1
ATOM 684 O O . PRO A 1 93 ? 3.206 12.068 -17.654 1.00 77.44 93 PRO A O 1
ATOM 687 N N . GLY A 1 94 ? 5.323 12.023 -18.412 1.00 82.81 94 GLY A N 1
ATOM 688 C CA . GLY A 1 94 ? 5.888 12.820 -17.333 1.00 82.81 94 GLY A CA 1
ATOM 689 C C . GLY A 1 94 ? 6.241 12.030 -16.076 1.00 82.81 94 GLY A C 1
ATOM 690 O O . GLY A 1 94 ? 6.201 10.804 -16.009 1.00 82.81 94 GLY A O 1
ATOM 691 N N . HIS A 1 95 ? 6.675 12.775 -15.070 1.00 88.44 95 HIS A N 1
ATOM 692 C CA . HIS A 1 95 ? 7.145 12.237 -13.807 1.00 88.44 95 HIS A CA 1
ATOM 693 C C . HIS A 1 95 ? 6.057 12.464 -12.756 1.00 88.44 95 HIS A C 1
ATOM 695 O O . HIS A 1 95 ? 5.848 13.572 -12.267 1.00 88.44 95 HIS A O 1
ATOM 701 N N . GLN A 1 96 ? 5.334 11.387 -12.453 1.00 91.25 96 GLN A N 1
ATOM 702 C CA . GLN A 1 96 ? 4.143 11.419 -11.609 1.00 91.25 96 GLN A CA 1
ATOM 703 C C . GLN A 1 96 ? 4.469 11.127 -10.146 1.00 91.25 96 GLN A C 1
ATOM 705 O O . GLN A 1 96 ? 5.239 10.206 -9.856 1.00 91.25 96 GLN A O 1
ATOM 710 N N . HIS A 1 97 ? 3.837 11.890 -9.255 1.00 91.50 97 HIS A N 1
ATOM 711 C CA . HIS A 1 97 ? 3.877 11.720 -7.798 1.00 91.50 97 HIS A CA 1
ATOM 712 C C . HIS A 1 97 ? 2.498 11.464 -7.182 1.00 91.50 97 HIS A C 1
ATOM 714 O O . HIS A 1 97 ? 2.385 11.330 -5.970 1.00 91.50 97 HIS A O 1
ATOM 720 N N . HIS A 1 98 ? 1.474 11.412 -8.027 1.00 92.38 98 HIS A N 1
ATOM 721 C CA . HIS A 1 98 ? 0.080 11.253 -7.664 1.00 92.38 98 HIS A CA 1
ATOM 722 C C . HIS A 1 98 ? -0.599 10.415 -8.749 1.00 92.38 98 HIS A C 1
ATOM 724 O O . HIS A 1 98 ? -0.405 10.683 -9.939 1.00 92.38 98 HIS A O 1
ATOM 730 N N . LEU A 1 99 ? -1.347 9.395 -8.340 1.00 91.75 99 LEU A N 1
ATOM 731 C CA . LEU A 1 99 ? -2.115 8.511 -9.212 1.00 91.75 99 LEU A CA 1
ATOM 732 C C . LEU A 1 99 ? -3.568 8.476 -8.739 1.00 91.75 99 LEU A C 1
ATOM 734 O O . LEU A 1 99 ? -3.930 7.701 -7.853 1.00 91.75 99 LEU A O 1
ATOM 738 N N . ASP A 1 100 ? -4.387 9.324 -9.351 1.00 87.25 100 ASP A N 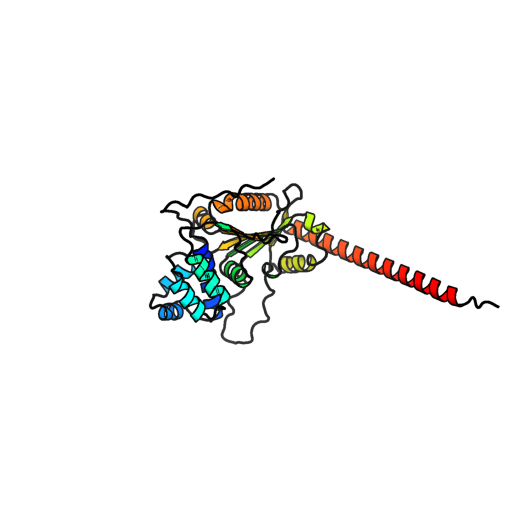1
ATOM 739 C CA . ASP A 1 100 ? -5.829 9.373 -9.120 1.00 87.25 100 ASP A CA 1
ATOM 740 C C . ASP A 1 100 ? -6.530 8.127 -9.665 1.00 87.25 100 ASP A C 1
ATOM 742 O O . ASP A 1 100 ? -6.302 7.718 -10.805 1.00 87.25 100 ASP A O 1
ATOM 746 N N . GLY A 1 101 ? -7.431 7.549 -8.868 1.00 85.25 101 GLY A N 1
ATOM 747 C CA . GLY A 1 101 ? -8.249 6.405 -9.276 1.00 85.25 101 GLY A CA 1
ATOM 748 C C . GLY A 1 101 ? -7.465 5.099 -9.424 1.00 85.25 101 GLY A C 1
ATOM 749 O O . GLY A 1 101 ? -8.042 4.078 -9.800 1.00 85.25 101 GLY A O 1
ATOM 750 N N . PHE A 1 102 ? -6.166 5.097 -9.113 1.00 89.31 102 PHE A N 1
ATOM 751 C CA . PHE A 1 102 ? -5.392 3.870 -9.046 1.00 89.31 102 PHE A CA 1
ATOM 752 C C . PHE A 1 102 ? -5.674 3.170 -7.713 1.00 89.31 102 PHE A C 1
ATOM 754 O O . PHE A 1 102 ? -5.145 3.537 -6.664 1.00 89.31 102 PHE A O 1
ATOM 761 N N . ALA A 1 103 ? -6.526 2.148 -7.770 1.00 85.62 103 ALA A N 1
ATOM 762 C CA . ALA A 1 103 ? -6.814 1.254 -6.658 1.00 85.62 103 ALA A CA 1
ATOM 763 C C . ALA A 1 103 ? -5.902 0.018 -6.747 1.00 85.62 103 ALA A C 1
ATOM 765 O O . ALA A 1 103 ? -6.191 -0.881 -7.544 1.00 85.62 103 ALA A O 1
ATOM 766 N N . PRO A 1 104 ? -4.797 -0.057 -5.976 1.00 86.06 104 PRO A N 1
ATOM 767 C CA . PRO A 1 104 ? -3.900 -1.200 -6.057 1.00 86.06 104 PRO A CA 1
ATOM 768 C C . PRO A 1 104 ? -4.648 -2.482 -5.675 1.00 86.06 104 PRO A C 1
ATOM 770 O O . PRO A 1 104 ? -5.225 -2.582 -4.591 1.00 86.06 104 PRO A O 1
ATOM 773 N N . SER A 1 105 ? -4.630 -3.469 -6.575 1.00 88.31 105 SER A N 1
ATOM 774 C CA . SER A 1 105 ? -5.132 -4.817 -6.290 1.00 88.31 105 SER A CA 1
ATOM 775 C C . SER A 1 105 ? -4.333 -5.472 -5.153 1.00 88.31 105 SER A C 1
ATOM 777 O O . SER A 1 105 ? -3.261 -4.993 -4.768 1.00 88.31 105 SER A O 1
ATOM 779 N N . GLY A 1 106 ? -4.806 -6.617 -4.650 1.00 86.75 106 GLY A N 1
ATOM 780 C CA . GLY A 1 106 ? -4.079 -7.383 -3.631 1.00 86.75 106 GLY A CA 1
ATOM 781 C C . GLY A 1 106 ? -2.625 -7.679 -4.021 1.00 86.75 106 GLY A C 1
ATOM 782 O O . GLY A 1 106 ? -1.732 -7.514 -3.202 1.00 86.75 106 GLY A O 1
ATOM 783 N N . ALA A 1 107 ? -2.345 -7.990 -5.292 1.00 89.12 107 ALA A N 1
ATOM 784 C CA . ALA A 1 107 ? -0.980 -8.260 -5.749 1.00 89.12 107 ALA A CA 1
ATOM 785 C C . ALA A 1 107 ? -0.056 -7.033 -5.675 1.00 89.12 107 ALA A C 1
ATOM 787 O O . ALA A 1 107 ? 1.131 -7.174 -5.371 1.00 89.12 107 ALA A O 1
ATOM 788 N N . TRP A 1 108 ? -0.590 -5.836 -5.930 1.00 91.69 108 TRP A N 1
ATOM 789 C CA . TRP A 1 108 ? 0.147 -4.579 -5.798 1.00 91.69 108 TRP A CA 1
ATOM 790 C C . TRP A 1 108 ? 0.405 -4.232 -4.328 1.00 91.69 108 TRP A C 1
ATOM 792 O O . TRP A 1 108 ? 1.512 -3.821 -3.981 1.00 91.69 108 TRP A O 1
ATOM 802 N N . VAL A 1 109 ? -0.588 -4.443 -3.460 1.00 89.19 109 VAL A N 1
ATOM 803 C CA . VAL A 1 109 ? -0.452 -4.280 -2.004 1.00 89.19 109 VAL A CA 1
ATOM 804 C C . VAL A 1 109 ? 0.601 -5.239 -1.447 1.00 89.19 109 VAL A C 1
ATOM 806 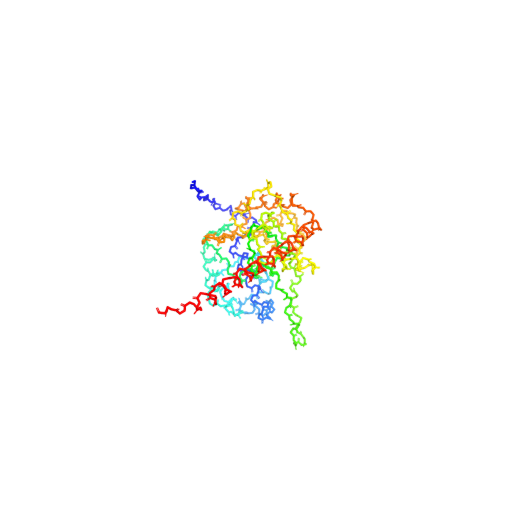O O . VAL A 1 109 ? 1.536 -4.792 -0.783 1.00 89.19 109 VAL A O 1
ATOM 809 N N . ASP A 1 110 ? 0.530 -6.524 -1.800 1.00 87.12 110 ASP A N 1
ATOM 810 C CA . ASP A 1 110 ? 1.533 -7.528 -1.433 1.00 87.12 110 ASP A CA 1
ATOM 811 C C . ASP A 1 110 ? 2.935 -7.115 -1.904 1.00 87.12 110 ASP A C 1
ATOM 813 O O . ASP A 1 110 ? 3.927 -7.297 -1.201 1.00 87.12 110 ASP A O 1
ATOM 817 N N . ALA A 1 111 ? 3.041 -6.573 -3.123 1.00 90.12 111 ALA A N 1
ATOM 818 C CA . ALA A 1 111 ? 4.315 -6.149 -3.694 1.00 90.12 111 ALA A CA 1
ATOM 819 C C . ALA A 1 111 ? 4.925 -4.973 -2.922 1.00 90.12 111 ALA A C 1
ATOM 821 O O . ALA A 1 111 ? 6.137 -4.955 -2.673 1.00 90.12 111 ALA A O 1
ATOM 822 N N . LEU A 1 112 ? 4.090 -4.013 -2.517 1.00 90.06 112 LEU A N 1
ATOM 823 C CA . LEU A 1 112 ? 4.484 -2.895 -1.668 1.00 90.06 112 LEU A CA 1
ATOM 824 C C . LEU A 1 112 ? 4.916 -3.377 -0.284 1.00 90.06 112 LEU A C 1
ATOM 826 O O . LEU A 1 112 ? 6.002 -3.006 0.157 1.00 90.06 112 LEU A O 1
ATOM 830 N N . GLN A 1 113 ? 4.136 -4.253 0.353 1.00 86.75 113 GLN A N 1
ATOM 831 C CA . GLN A 1 113 ? 4.470 -4.862 1.644 1.00 86.75 113 GLN A CA 1
ATOM 832 C C . GLN A 1 113 ? 5.799 -5.622 1.587 1.00 86.75 113 GLN A C 1
ATOM 834 O O . GLN A 1 113 ? 6.686 -5.370 2.399 1.00 86.75 113 GLN A O 1
ATOM 839 N N . ALA A 1 114 ? 5.991 -6.486 0.587 1.00 84.19 114 ALA A N 1
ATOM 840 C CA . ALA A 1 114 ? 7.225 -7.253 0.406 1.00 84.19 114 ALA A CA 1
ATOM 841 C C . ALA A 1 114 ? 8.451 -6.363 0.119 1.00 84.19 114 ALA A C 1
ATOM 843 O O . ALA A 1 114 ? 9.594 -6.751 0.376 1.00 84.19 114 ALA A O 1
ATOM 844 N N . SER A 1 115 ? 8.227 -5.165 -0.425 1.00 85.00 115 SER A N 1
ATOM 845 C CA . SER A 1 115 ? 9.277 -4.181 -0.714 1.00 85.00 115 SER A CA 1
ATOM 846 C C . SER A 1 115 ? 9.502 -3.180 0.425 1.00 85.00 115 SER A C 1
ATOM 848 O O . SER A 1 115 ? 10.507 -2.454 0.424 1.00 85.00 115 SER A O 1
ATOM 850 N N . ALA A 1 116 ? 8.584 -3.122 1.388 1.00 86.31 116 ALA A N 1
ATOM 851 C CA . ALA A 1 116 ? 8.621 -2.223 2.526 1.00 86.31 116 ALA A CA 1
ATOM 852 C C . ALA A 1 116 ? 9.336 -2.856 3.722 1.00 86.31 116 ALA A C 1
ATOM 854 O O . ALA A 1 116 ? 9.269 -4.057 3.968 1.00 86.31 116 ALA A O 1
ATOM 855 N N . ARG A 1 117 ? 10.030 -2.018 4.497 1.00 84.12 117 ARG A N 1
ATOM 856 C CA . ARG A 1 117 ? 10.520 -2.414 5.831 1.00 84.12 117 ARG A CA 1
ATOM 857 C C . ARG A 1 117 ? 9.543 -2.082 6.938 1.00 84.12 117 ARG A C 1
ATOM 859 O O . ARG A 1 117 ? 9.625 -2.662 8.017 1.00 84.12 117 ARG A O 1
ATOM 866 N N . ALA A 1 118 ? 8.695 -1.096 6.698 1.00 88.12 118 ALA A N 1
ATOM 867 C CA . ALA A 1 118 ? 7.655 -0.719 7.620 1.00 88.12 118 ALA A CA 1
ATOM 868 C C . ALA A 1 118 ? 6.419 -0.284 6.844 1.00 88.12 118 ALA A C 1
ATOM 870 O O . ALA A 1 118 ? 6.539 0.353 5.791 1.00 88.12 118 ALA A O 1
ATOM 871 N N . ALA A 1 119 ? 5.268 -0.624 7.404 1.00 90.94 119 ALA A N 1
ATOM 872 C CA . ALA A 1 119 ? 3.976 -0.129 6.985 1.00 90.94 119 ALA A CA 1
ATOM 873 C C . ALA A 1 119 ? 3.344 0.601 8.170 1.00 90.94 119 ALA A C 1
ATOM 875 O O . ALA A 1 119 ? 3.301 0.063 9.278 1.00 90.94 119 ALA A O 1
ATOM 876 N N . LEU A 1 120 ? 2.877 1.824 7.947 1.00 93.31 120 LEU A N 1
ATOM 877 C CA . LEU A 1 120 ? 2.076 2.564 8.910 1.00 93.31 120 LEU A CA 1
ATOM 878 C C . LEU A 1 120 ? 0.644 2.608 8.390 1.00 93.31 120 LEU A C 1
ATOM 880 O O . LEU A 1 120 ? 0.406 3.121 7.303 1.00 93.31 120 LEU A O 1
ATOM 884 N N . VAL A 1 121 ? -0.297 2.056 9.144 1.00 93.38 121 VAL A N 1
ATOM 885 C CA . VAL A 1 121 ? -1.704 1.967 8.743 1.00 93.38 121 VAL A CA 1
ATOM 886 C C . VAL A 1 121 ? -2.525 2.813 9.703 1.00 93.38 121 VAL A C 1
ATOM 888 O O . VAL A 1 121 ? -2.517 2.527 10.893 1.00 93.38 121 VAL A O 1
ATOM 891 N N . TYR A 1 122 ? -3.234 3.830 9.213 1.00 93.88 122 TYR A N 1
ATOM 892 C CA . TYR A 1 122 ? -4.174 4.625 10.002 1.00 93.88 122 TYR A CA 1
ATOM 893 C C . TYR A 1 122 ? -5.605 4.377 9.544 1.00 93.88 122 TYR A C 1
ATOM 895 O O . TYR A 1 122 ? -5.948 4.604 8.382 1.00 93.88 122 TYR A O 1
ATOM 903 N N . SER A 1 123 ? -6.430 3.884 10.466 1.00 92.19 123 SER A N 1
ATOM 904 C CA . SER A 1 123 ? -7.812 3.502 10.195 1.00 92.19 123 SER A CA 1
ATOM 905 C C . SER A 1 123 ? -8.751 3.929 11.314 1.00 92.19 123 SER A C 1
ATOM 907 O O . SER A 1 123 ? -8.401 3.863 12.492 1.00 92.19 123 SER A O 1
ATOM 909 N N . ALA A 1 124 ? -9.977 4.279 10.934 1.00 89.69 124 ALA A N 1
ATOM 910 C CA . ALA A 1 124 ? -11.129 4.382 11.830 1.00 89.69 124 ALA A CA 1
ATOM 911 C C . ALA A 1 124 ? -12.255 3.390 11.510 1.00 89.69 124 ALA A C 1
ATOM 913 O O . ALA A 1 124 ? -13.331 3.431 12.106 1.00 89.69 124 ALA A O 1
ATOM 914 N N . GLY A 1 125 ? -12.006 2.493 10.558 1.00 84.62 125 GLY A N 1
ATOM 915 C CA . GLY A 1 125 ? -12.944 1.470 10.126 1.00 84.62 125 GLY A CA 1
ATOM 916 C C . GLY A 1 125 ? -12.300 0.085 10.070 1.00 84.62 125 GLY A C 1
ATOM 917 O O . GLY A 1 125 ? -11.129 -0.078 10.438 1.00 84.62 125 GLY A O 1
ATOM 918 N N . PRO A 1 126 ? -13.059 -0.923 9.606 1.00 78.50 126 PRO A N 1
ATOM 919 C CA . PRO A 1 126 ? -12.543 -2.272 9.433 1.00 78.50 126 PRO A CA 1
ATOM 920 C C . PRO A 1 126 ? -11.326 -2.274 8.514 1.00 78.50 126 PRO A C 1
ATOM 922 O O . PRO A 1 126 ? -11.295 -1.606 7.478 1.00 78.50 126 PRO A O 1
ATOM 925 N N . LEU A 1 127 ? -10.311 -3.034 8.918 1.00 80.38 127 LEU A N 1
ATOM 926 C CA . LEU A 1 127 ? -9.098 -3.206 8.136 1.00 80.38 127 LEU A CA 1
ATOM 927 C C . LEU A 1 127 ? -9.330 -4.269 7.057 1.00 80.38 127 LEU A C 1
ATOM 929 O O . LEU A 1 127 ? -9.826 -5.352 7.373 1.00 80.38 127 LEU A O 1
ATOM 933 N N . PRO A 1 128 ? -8.939 -4.012 5.797 1.00 75.00 128 PRO A N 1
ATOM 934 C CA . PRO A 1 128 ? -8.908 -5.032 4.766 1.00 75.00 128 PRO A CA 1
ATOM 935 C C . PRO A 1 128 ? -8.014 -6.191 5.200 1.00 75.00 128 PRO A C 1
ATOM 937 O O . PRO A 1 128 ? -6.894 -5.973 5.666 1.00 75.00 128 PRO A O 1
ATOM 940 N N . ALA A 1 129 ? -8.470 -7.423 4.976 1.00 74.62 129 ALA A N 1
ATOM 941 C CA . ALA A 1 129 ? -7.692 -8.620 5.293 1.00 74.62 129 ALA A CA 1
ATOM 942 C C . ALA A 1 129 ? -6.310 -8.626 4.611 1.00 74.62 129 ALA A C 1
ATOM 944 O O . ALA A 1 129 ? -5.352 -9.125 5.185 1.00 74.62 129 ALA A O 1
ATOM 945 N N . SER A 1 130 ? -6.185 -8.005 3.431 1.00 71.44 130 SER A N 1
ATOM 946 C CA . SER A 1 130 ? -4.919 -7.857 2.697 1.00 71.44 130 SER A CA 1
ATOM 947 C C . SER A 1 130 ? -3.882 -6.967 3.393 1.00 71.44 130 SER A C 1
ATOM 949 O O . SER A 1 130 ? -2.708 -7.001 3.036 1.00 71.44 130 SER A O 1
ATOM 951 N N . LEU A 1 131 ? -4.290 -6.130 4.352 1.00 70.69 131 LEU A N 1
ATOM 952 C CA . LEU A 1 131 ? -3.373 -5.283 5.124 1.00 70.69 131 LEU A CA 1
ATOM 953 C C . LEU A 1 131 ? -2.938 -5.911 6.442 1.00 70.69 131 LEU A C 1
ATOM 955 O O . LEU A 1 131 ? -2.013 -5.410 7.084 1.00 70.69 131 LEU A O 1
ATOM 959 N N . LEU A 1 132 ? -3.599 -6.989 6.854 1.00 75.69 132 LEU A N 1
ATOM 960 C CA . LEU A 1 132 ? -3.179 -7.742 8.016 1.00 75.69 132 LEU A CA 1
ATOM 961 C C . LEU A 1 132 ? -2.090 -8.719 7.576 1.00 75.69 132 LEU A C 1
ATOM 963 O O . LEU A 1 132 ? -2.256 -9.385 6.553 1.00 75.69 132 LEU A O 1
ATOM 967 N N . PRO A 1 133 ? -0.972 -8.814 8.316 1.00 67.56 133 PRO A N 1
ATOM 968 C CA . PRO A 1 133 ? 0.020 -9.832 8.027 1.00 67.56 133 PRO A CA 1
ATOM 969 C C . PRO A 1 133 ? -0.676 -11.194 8.054 1.00 67.56 133 PRO A C 1
ATOM 971 O O . PRO A 1 133 ? -1.282 -11.572 9.061 1.00 67.56 133 PRO A O 1
ATOM 974 N N . LEU A 1 134 ? -0.626 -11.901 6.923 1.00 60.78 134 LEU A N 1
ATOM 975 C CA . LEU A 1 134 ? -1.104 -13.273 6.852 1.00 60.78 134 LEU A CA 1
ATOM 976 C C . LEU A 1 134 ? -0.317 -14.077 7.895 1.00 60.78 134 LEU A C 1
ATOM 978 O O . LEU A 1 134 ? 0.911 -13.955 7.937 1.00 60.78 134 LEU A O 1
ATOM 982 N N . PRO A 1 135 ? -0.987 -14.864 8.756 1.00 56.81 135 PRO A N 1
ATOM 983 C CA . PRO A 1 135 ? -0.273 -15.805 9.604 1.00 56.81 135 PRO A CA 1
ATOM 984 C C . PRO A 1 135 ? 0.606 -16.666 8.699 1.00 56.81 135 PRO A C 1
ATOM 986 O O . PRO A 1 135 ? 0.146 -17.076 7.629 1.00 56.81 135 PRO A O 1
ATOM 989 N N . ASP A 1 136 ? 1.865 -16.875 9.101 1.00 55.44 136 ASP A N 1
ATOM 990 C CA . ASP A 1 136 ? 2.825 -17.611 8.283 1.00 55.44 136 ASP A CA 1
ATOM 991 C C . ASP A 1 136 ? 2.162 -18.906 7.785 1.00 55.44 136 ASP A C 1
ATOM 993 O O . ASP A 1 136 ? 1.621 -19.665 8.602 1.00 55.44 136 ASP A O 1
ATOM 997 N N . PRO A 1 137 ? 2.122 -19.151 6.460 1.00 49.22 137 PRO A N 1
ATOM 998 C CA . PRO A 1 137 ? 1.601 -20.410 5.959 1.00 49.22 137 PRO A CA 1
ATOM 999 C C . PRO A 1 137 ? 2.413 -21.545 6.598 1.00 49.22 137 PRO A C 1
ATOM 1001 O O . PRO A 1 137 ? 3.619 -21.370 6.811 1.00 49.22 137 PRO A O 1
ATOM 1004 N N . PRO A 1 138 ? 1.791 -22.698 6.914 1.00 45.31 138 PRO A N 1
ATOM 1005 C CA . PRO A 1 138 ? 2.515 -23.827 7.485 1.00 45.31 138 PRO A CA 1
ATOM 1006 C C . PRO A 1 138 ? 3.737 -24.108 6.614 1.00 45.31 138 PRO A C 1
ATOM 1008 O O . PRO A 1 138 ? 3.621 -24.116 5.384 1.00 45.31 138 PRO A O 1
ATOM 1011 N N . ALA A 1 139 ? 4.899 -24.253 7.262 1.00 49.69 139 ALA A N 1
ATOM 1012 C CA . ALA A 1 139 ? 6.189 -24.410 6.604 1.00 49.69 139 ALA A CA 1
ATOM 1013 C C . ALA A 1 139 ? 6.045 -25.376 5.424 1.00 49.69 139 ALA A C 1
ATOM 1015 O O . ALA A 1 139 ? 5.726 -26.551 5.603 1.00 49.69 139 ALA A O 1
ATOM 1016 N N . SER A 1 140 ? 6.199 -24.857 4.203 1.00 49.81 140 SER A N 1
ATOM 1017 C CA . SER A 1 140 ? 6.089 -25.683 3.006 1.00 49.81 140 SER A CA 1
ATOM 1018 C C . SER A 1 140 ? 7.125 -26.802 3.105 1.00 49.81 140 SER A C 1
ATOM 1020 O O . SER A 1 140 ? 8.311 -26.529 3.290 1.00 49.81 140 SER A O 1
ATOM 1022 N N . ALA A 1 141 ? 6.678 -28.052 2.969 1.00 44.12 141 ALA A N 1
ATOM 1023 C CA . ALA A 1 141 ? 7.480 -29.272 3.072 1.00 44.12 141 ALA A CA 1
ATOM 1024 C C . ALA A 1 141 ? 8.468 -29.476 1.902 1.00 44.12 141 ALA A C 1
ATOM 1026 O O . ALA A 1 141 ? 8.739 -30.605 1.513 1.00 44.12 141 ALA A O 1
ATOM 1027 N N . ASN A 1 142 ? 9.000 -28.396 1.322 1.00 49.00 142 ASN A N 1
ATOM 1028 C CA . ASN A 1 142 ? 10.072 -28.444 0.334 1.00 49.00 142 ASN A CA 1
ATOM 1029 C C . ASN A 1 142 ? 11.423 -28.209 1.032 1.00 49.00 142 ASN A C 1
ATOM 1031 O O . ASN A 1 142 ? 11.853 -27.053 1.159 1.00 49.00 142 ASN A O 1
ATOM 1035 N N . PRO A 1 143 ? 12.110 -29.275 1.491 1.00 43.66 143 PRO A N 1
ATOM 1036 C CA . PRO A 1 143 ? 13.440 -29.172 2.073 1.00 43.66 143 PRO A CA 1
ATOM 1037 C C . PRO A 1 143 ? 14.404 -28.646 1.004 1.00 43.66 143 PRO A C 1
ATOM 1039 O O . PRO A 1 143 ? 14.744 -29.335 0.051 1.00 43.66 143 PRO A O 1
ATOM 1042 N N . GLY A 1 144 ? 14.797 -27.380 1.128 1.00 49.12 144 GLY A N 1
ATOM 1043 C CA . GLY A 1 144 ? 15.744 -26.724 0.219 1.00 49.12 144 GLY A CA 1
ATOM 1044 C C . GLY A 1 144 ? 15.329 -25.324 -0.218 1.00 49.12 144 GLY A C 1
ATOM 1045 O O . GLY A 1 144 ? 16.184 -24.520 -0.586 1.00 49.12 144 GLY A O 1
ATOM 1046 N N . ARG A 1 145 ? 14.043 -24.970 -0.113 1.00 48.81 145 ARG A N 1
ATOM 1047 C CA . ARG A 1 145 ? 13.569 -23.627 -0.463 1.00 48.81 145 ARG A CA 1
ATOM 1048 C C . ARG A 1 145 ? 13.327 -22.831 0.814 1.00 48.81 145 ARG A C 1
ATOM 1050 O O . ARG A 1 145 ? 12.274 -22.952 1.430 1.00 48.81 145 ARG A O 1
ATOM 1057 N N . ARG A 1 146 ? 14.299 -22.003 1.225 1.00 41.28 146 ARG A N 1
ATOM 1058 C CA . ARG A 1 146 ? 14.038 -20.982 2.253 1.00 41.28 146 ARG A CA 1
ATOM 1059 C C . ARG A 1 146 ? 12.903 -20.104 1.737 1.00 41.28 146 ARG A C 1
ATOM 1061 O O . ARG A 1 146 ? 13.086 -19.369 0.767 1.00 41.28 146 ARG A O 1
ATOM 1068 N N . GLN A 1 147 ? 11.733 -20.206 2.362 1.00 44.34 147 GLN A N 1
ATOM 1069 C CA . GLN A 1 147 ? 10.677 -19.220 2.192 1.00 44.34 147 GLN A CA 1
ATOM 1070 C C . GLN A 1 147 ? 11.305 -17.862 2.509 1.00 44.34 147 GLN A C 1
ATOM 1072 O O . GLN A 1 147 ? 11.953 -17.707 3.546 1.00 44.34 147 GLN A O 1
ATOM 1077 N N . ALA A 1 148 ? 11.191 -16.906 1.583 1.00 45.50 148 ALA A N 1
ATOM 1078 C CA . ALA A 1 148 ? 11.507 -15.523 1.893 1.00 45.50 148 ALA A CA 1
ATOM 1079 C C . ALA A 1 148 ? 10.593 -15.156 3.059 1.00 45.50 148 ALA A C 1
ATOM 1081 O O . ALA A 1 148 ? 9.376 -15.118 2.890 1.00 45.50 148 ALA A O 1
ATOM 1082 N N . SER A 1 149 ? 11.163 -15.037 4.253 1.00 44.22 149 SER A N 1
ATOM 1083 C CA . SER A 1 149 ? 10.385 -14.841 5.458 1.00 44.22 149 SER A CA 1
ATOM 1084 C C . SER A 1 149 ? 9.515 -13.597 5.297 1.00 44.22 149 SER A C 1
ATOM 1086 O O . SER A 1 149 ? 10.006 -12.510 4.991 1.00 44.22 149 SER A O 1
ATOM 1088 N N . SER A 1 150 ? 8.218 -13.756 5.555 1.00 48.41 150 SER A N 1
ATOM 1089 C CA . SER A 1 150 ? 7.227 -12.684 5.727 1.00 48.41 150 SER A CA 1
ATOM 1090 C C . SER A 1 150 ? 7.664 -11.655 6.787 1.00 48.41 150 SER A C 1
ATOM 1092 O O . SER A 1 150 ? 7.113 -10.563 6.875 1.00 48.41 150 SER A O 1
ATOM 1094 N N . HIS A 1 151 ? 8.704 -11.972 7.566 1.00 47.72 151 HIS A N 1
ATOM 1095 C CA . HIS A 1 151 ? 9.296 -11.201 8.661 1.00 47.72 151 HIS A CA 1
ATOM 1096 C C . HIS A 1 151 ? 9.958 -9.855 8.279 1.00 47.72 151 HIS A C 1
ATOM 1098 O O . HIS A 1 151 ? 10.684 -9.285 9.093 1.00 47.72 151 HIS A O 1
ATOM 1104 N N . GLY A 1 152 ? 9.769 -9.326 7.067 1.00 63.09 152 GLY A N 1
ATOM 1105 C CA . GLY A 1 152 ? 10.477 -8.122 6.608 1.00 63.09 152 GLY A CA 1
ATOM 1106 C C . GLY A 1 152 ? 9.814 -6.789 6.972 1.00 63.09 152 GLY A C 1
ATOM 1107 O O . GLY A 1 152 ? 10.510 -5.830 7.321 1.00 63.09 152 GLY A O 1
ATOM 1108 N N . CYS A 1 153 ? 8.485 -6.714 6.874 1.00 80.88 153 CYS A N 1
ATOM 1109 C CA . CYS A 1 153 ? 7.755 -5.457 7.007 1.00 80.88 153 CYS A CA 1
ATOM 1110 C C . CYS A 1 153 ? 7.152 -5.318 8.407 1.00 80.88 153 CYS A C 1
ATOM 1112 O O . CYS A 1 153 ? 6.223 -6.030 8.773 1.00 80.88 153 CYS A O 1
ATOM 1114 N N . ARG A 1 154 ? 7.669 -4.373 9.194 1.00 87.25 154 ARG A N 1
ATOM 1115 C CA . ARG A 1 154 ? 7.118 -4.023 10.507 1.00 87.25 154 ARG A CA 1
ATOM 1116 C C . ARG A 1 154 ? 5.852 -3.194 10.330 1.00 87.25 154 ARG A C 1
ATOM 1118 O O . ARG A 1 154 ? 5.929 -2.059 9.865 1.00 87.25 154 ARG A O 1
ATOM 1125 N N . THR A 1 155 ? 4.709 -3.724 10.736 1.00 90.50 155 THR A N 1
ATOM 1126 C CA . THR A 1 155 ? 3.440 -2.997 10.633 1.00 90.50 155 THR A CA 1
ATOM 1127 C C . THR A 1 155 ? 3.115 -2.296 11.948 1.00 90.50 155 THR A C 1
ATOM 1129 O O . THR A 1 155 ? 2.977 -2.945 12.986 1.00 90.50 155 THR A O 1
ATOM 1132 N N . LEU A 1 156 ? 2.990 -0.968 11.904 1.00 93.56 156 LEU A N 1
ATOM 1133 C CA . LEU A 1 156 ? 2.415 -0.154 12.970 1.00 93.56 156 LEU A CA 1
ATOM 1134 C C . LEU A 1 156 ? 0.986 0.220 12.574 1.00 93.56 156 LEU A C 1
ATOM 1136 O O . LEU A 1 156 ? 0.760 0.898 11.576 1.00 93.56 156 LEU A O 1
ATOM 1140 N N . LEU A 1 157 ? 0.028 -0.228 13.371 1.00 93.75 157 LEU A N 1
ATOM 1141 C CA . LEU A 1 157 ? -1.383 0.042 13.198 1.00 93.75 157 LEU A CA 1
ATOM 1142 C C . LEU A 1 157 ? -1.823 1.144 14.169 1.00 93.75 157 LEU A C 1
ATOM 1144 O O . LEU A 1 157 ? -1.767 0.975 15.387 1.00 93.75 157 LEU A O 1
ATOM 1148 N N . LEU A 1 158 ? -2.270 2.260 13.611 1.00 94.81 158 LEU A N 1
ATOM 1149 C CA . LEU A 1 158 ? -2.903 3.376 14.294 1.00 94.81 158 LEU A CA 1
ATOM 1150 C C . LEU A 1 158 ? -4.420 3.218 14.145 1.00 94.81 158 LEU A C 1
ATOM 1152 O O . LEU A 1 158 ? -4.958 3.324 13.043 1.00 94.81 158 LEU A O 1
ATOM 1156 N N . LEU A 1 159 ? -5.110 2.936 15.244 1.00 94.56 159 LEU A N 1
ATOM 1157 C CA . LEU A 1 159 ? -6.566 2.804 15.264 1.00 94.56 159 LEU A CA 1
ATOM 1158 C C . LEU A 1 159 ? -7.174 4.029 15.920 1.00 94.56 159 LEU A C 1
ATOM 1160 O O . LEU A 1 159 ? -6.859 4.323 17.068 1.00 94.56 159 LEU A O 1
ATOM 1164 N N . HIS A 1 160 ? -8.055 4.731 15.221 1.00 95.31 160 HIS A N 1
ATOM 1165 C CA . HIS A 1 160 ? -8.856 5.776 15.845 1.00 95.31 160 HIS A CA 1
ATOM 1166 C C . HIS A 1 160 ? -9.746 5.174 16.942 1.00 95.31 160 HIS A C 1
ATOM 1168 O O . HIS A 1 160 ? -10.326 4.108 16.742 1.00 95.31 160 HIS A O 1
ATOM 1174 N N . GLN A 1 161 ? -9.862 5.835 18.094 1.00 93.88 161 GLN A N 1
ATOM 1175 C CA . GLN A 1 161 ? -10.587 5.300 19.256 1.00 93.88 161 GLN A CA 1
ATOM 1176 C C . GLN A 1 161 ? -12.045 4.928 18.970 1.00 93.88 161 GLN A C 1
ATOM 1178 O O . GLN A 1 161 ? -12.512 3.914 19.480 1.00 93.88 161 GLN A O 1
ATOM 1183 N N . SER A 1 162 ? -12.711 5.640 18.059 1.00 92.44 162 SER A N 1
ATOM 1184 C CA . SER A 1 162 ? -14.080 5.317 17.627 1.00 92.44 162 SER A CA 1
ATOM 1185 C C . SER A 1 162 ? -14.250 3.902 17.052 1.00 92.44 162 SER A C 1
ATOM 1187 O O . SER A 1 162 ? -15.372 3.448 16.846 1.00 92.44 162 SER A O 1
ATOM 1189 N N . VAL A 1 163 ? -13.156 3.206 16.721 1.00 90.25 163 VAL A N 1
ATOM 1190 C CA . VAL A 1 163 ? -13.170 1.802 16.284 1.00 90.25 163 VAL A CA 1
ATOM 1191 C C . VAL A 1 163 ? -13.685 0.872 17.380 1.00 90.25 163 VAL A C 1
ATOM 1193 O O . VAL A 1 163 ? -14.347 -0.115 17.058 1.00 90.25 163 VAL A O 1
ATOM 1196 N N . LEU A 1 164 ? -13.409 1.186 18.650 1.00 90.56 164 LEU A N 1
ATOM 1197 C CA . LEU A 1 164 ? -13.796 0.351 19.789 1.00 90.56 164 LEU A CA 1
ATOM 1198 C C . LEU A 1 164 ? -15.318 0.162 19.867 1.00 90.56 164 LEU A C 1
ATOM 1200 O O . LEU A 1 164 ? -15.784 -0.926 20.201 1.00 90.56 164 LEU A O 1
ATOM 1204 N N . ASP A 1 165 ? -16.075 1.179 19.454 1.00 88.00 165 ASP A N 1
ATOM 1205 C CA . ASP A 1 165 ? -17.539 1.161 19.481 1.00 88.00 165 ASP A CA 1
ATOM 1206 C C . ASP A 1 165 ? -18.163 0.565 18.212 1.00 88.00 165 ASP A C 1
ATOM 1208 O O . ASP A 1 165 ? -19.319 0.144 18.215 1.00 88.00 165 ASP A O 1
ATOM 1212 N N . ARG A 1 166 ? -17.424 0.561 17.094 1.00 84.31 166 ARG A N 1
ATOM 1213 C CA . ARG A 1 166 ? -17.980 0.297 15.753 1.00 84.31 166 ARG A CA 1
ATOM 1214 C C . ARG A 1 166 ? -17.648 -1.077 15.186 1.00 84.31 166 ARG A C 1
ATOM 1216 O O . ARG A 1 166 ? -18.331 -1.513 14.261 1.00 84.31 166 ARG A O 1
ATOM 1223 N N . ILE A 1 167 ? -16.590 -1.731 15.664 1.00 72.62 167 ILE A N 1
ATOM 1224 C CA . ILE A 1 167 ? -16.105 -2.992 15.089 1.00 72.62 167 ILE A CA 1
ATOM 1225 C C . ILE A 1 167 ? -16.356 -4.135 16.077 1.00 72.62 167 ILE A C 1
ATOM 1227 O O . ILE A 1 167 ? -15.522 -4.361 16.953 1.00 72.62 167 ILE A O 1
ATOM 1231 N N . PRO A 1 168 ? -17.475 -4.872 15.955 1.00 64.31 168 PRO A N 1
ATOM 1232 C CA . PRO A 1 168 ? -17.669 -6.097 16.728 1.00 64.31 168 PRO A CA 1
ATOM 1233 C C . PRO A 1 168 ? -16.783 -7.236 16.197 1.00 64.31 168 PRO A C 1
ATOM 1235 O O . PRO A 1 168 ? -16.201 -7.995 16.968 1.00 64.31 168 PRO A O 1
ATOM 1238 N N . ASP A 1 169 ? -16.596 -7.307 14.875 1.00 72.50 169 ASP A N 1
ATOM 1239 C CA . ASP A 1 169 ? -15.885 -8.407 14.226 1.00 72.50 169 ASP A CA 1
ATOM 1240 C C . ASP A 1 169 ? -14.447 -8.013 13.876 1.00 72.50 169 ASP A C 1
ATOM 1242 O O . ASP A 1 169 ? -14.192 -7.153 13.034 1.00 72.50 169 ASP A O 1
ATOM 1246 N N . GLY A 1 170 ? -13.479 -8.669 14.518 1.00 81.19 170 GLY A N 1
ATOM 1247 C CA . GLY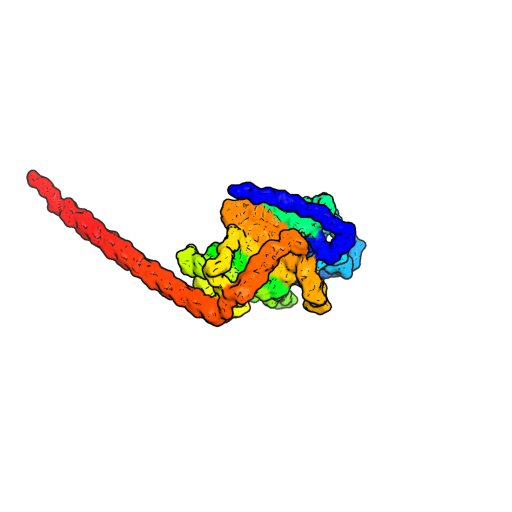 A 1 170 ? -12.059 -8.565 14.165 1.00 81.19 170 GLY A CA 1
ATOM 1248 C C . GLY A 1 170 ? -11.153 -7.966 15.238 1.00 81.19 170 GLY A C 1
ATOM 1249 O O . GLY A 1 170 ? -9.942 -8.168 15.152 1.00 81.19 170 GLY A O 1
ATOM 1250 N N . LEU A 1 171 ? -11.685 -7.337 16.296 1.00 88.56 171 LEU A N 1
ATOM 1251 C CA . LEU A 1 171 ? -10.851 -6.849 17.408 1.00 88.56 171 LEU A CA 1
ATOM 1252 C C . LEU A 1 171 ? -10.048 -7.988 18.051 1.00 88.56 171 LEU A C 1
ATOM 1254 O O . LEU A 1 171 ? -8.850 -7.843 18.286 1.00 88.56 171 LEU A O 1
ATOM 1258 N N . SER A 1 172 ? -10.657 -9.165 18.230 1.00 89.81 172 SER A N 1
ATOM 1259 C CA . SER A 1 172 ? -9.963 -10.350 18.753 1.00 89.81 172 SER A CA 1
ATOM 1260 C C . SER A 1 172 ? -8.818 -10.826 17.849 1.00 89.81 172 SER A C 1
ATOM 1262 O O . SER A 1 172 ? -7.807 -11.326 18.345 1.00 89.81 172 SER A O 1
ATOM 1264 N N . LEU A 1 173 ? -8.944 -10.672 16.525 1.00 88.88 173 LEU A N 1
ATOM 1265 C CA . LEU A 1 173 ? -7.858 -10.979 15.591 1.00 88.88 173 LEU A CA 1
ATOM 1266 C C . LEU A 1 173 ? -6.717 -9.967 15.742 1.00 88.88 173 LEU A C 1
ATOM 1268 O O . LEU A 1 173 ? -5.558 -10.372 15.788 1.00 88.88 173 LEU A O 1
ATOM 1272 N N . LEU A 1 174 ? -7.031 -8.674 15.862 1.00 89.62 174 LEU A N 1
ATOM 1273 C CA . LEU A 1 174 ? -6.028 -7.619 16.040 1.00 89.62 174 LEU A CA 1
ATOM 1274 C C . LEU A 1 174 ? -5.263 -7.767 17.356 1.00 89.62 174 LEU A C 1
ATOM 1276 O O . LEU A 1 174 ? -4.036 -7.691 17.347 1.00 89.62 174 LEU A O 1
ATOM 1280 N N . VAL A 1 175 ? -5.964 -8.060 18.456 1.00 91.88 175 VAL A N 1
ATOM 1281 C CA . VAL A 1 175 ? -5.349 -8.381 19.755 1.00 91.88 175 VAL A CA 1
ATOM 1282 C C . VAL A 1 175 ? -4.385 -9.557 19.601 1.00 91.88 175 VAL A C 1
ATOM 1284 O O . VAL A 1 175 ? -3.211 -9.434 19.938 1.00 91.88 175 VAL A O 1
ATOM 1287 N N . ARG A 1 176 ? -4.828 -10.655 18.975 1.00 91.00 176 ARG A N 1
ATOM 1288 C CA . ARG A 1 176 ? -3.987 -11.839 18.744 1.00 91.00 176 ARG A CA 1
ATOM 1289 C C . ARG A 1 176 ? -2.755 -11.538 17.886 1.00 91.00 176 ARG A C 1
ATOM 1291 O O . ARG A 1 176 ? -1.680 -12.074 18.147 1.00 91.00 176 ARG A O 1
ATOM 1298 N N . LEU A 1 177 ? -2.893 -10.724 16.838 1.00 89.56 177 LEU A N 1
ATOM 1299 C CA . LEU A 1 177 ? -1.767 -10.315 15.992 1.00 89.56 177 LEU A CA 1
ATOM 1300 C C . LEU A 1 177 ? -0.777 -9.434 16.767 1.00 89.56 177 LEU A C 1
ATOM 1302 O O . LEU A 1 177 ? 0.432 -9.597 16.605 1.00 89.56 177 LEU A O 1
ATOM 1306 N N . ALA A 1 178 ? -1.275 -8.535 17.618 1.00 90.69 178 ALA A N 1
ATOM 1307 C CA . ALA A 1 178 ? -0.446 -7.675 18.454 1.00 90.69 178 ALA A CA 1
ATOM 1308 C C . ALA A 1 178 ? 0.311 -8.472 19.530 1.00 90.69 178 ALA A C 1
ATOM 1310 O O . ALA A 1 178 ? 1.513 -8.283 19.696 1.00 90.69 178 ALA A O 1
ATOM 1311 N N . GLU A 1 179 ? -0.352 -9.416 20.202 1.00 90.81 179 GLU A N 1
ATOM 1312 C CA . GLU A 1 179 ? 0.259 -10.305 21.204 1.00 90.81 179 GLU A CA 1
ATOM 1313 C C . GLU A 1 179 ? 1.352 -11.195 20.604 1.00 90.81 179 GLU A C 1
ATOM 1315 O O . GLU A 1 179 ? 2.394 -11.411 21.219 1.00 90.81 179 GLU A O 1
ATOM 1320 N N . LYS A 1 180 ? 1.158 -11.662 19.365 1.00 89.31 180 LYS A N 1
ATOM 1321 C CA . LYS A 1 180 ? 2.178 -12.406 18.610 1.00 89.31 180 LYS A CA 1
ATOM 1322 C C . LYS A 1 180 ? 3.322 -11.526 18.092 1.00 89.31 180 LYS A C 1
ATOM 1324 O O . LYS A 1 180 ? 4.230 -12.041 17.445 1.00 89.31 180 LYS A O 1
ATOM 1329 N N . GLY A 1 181 ? 3.268 -10.209 18.305 1.00 87.56 181 GLY A N 1
ATOM 1330 C CA . GLY A 1 181 ? 4.240 -9.254 17.775 1.00 87.56 181 GLY A CA 1
ATOM 1331 C C . GLY A 1 181 ? 4.204 -9.103 16.251 1.00 87.56 181 GLY A C 1
ATOM 1332 O O . GLY A 1 181 ? 5.116 -8.506 15.680 1.00 87.56 181 GLY A O 1
ATOM 1333 N N . ALA A 1 182 ? 3.167 -9.622 15.581 1.00 86.62 182 ALA A N 1
ATOM 1334 C CA . ALA A 1 182 ? 3.004 -9.505 14.131 1.00 86.62 182 ALA A CA 1
ATOM 1335 C C . ALA A 1 182 ? 2.683 -8.061 13.715 1.00 86.62 182 ALA A C 1
ATOM 1337 O O . ALA A 1 182 ? 3.058 -7.622 12.629 1.00 86.62 182 ALA A O 1
ATOM 1338 N N . ILE A 1 183 ? 2.017 -7.312 14.599 1.00 91.00 183 ILE A N 1
ATOM 1339 C CA . ILE A 1 183 ? 1.770 -5.876 14.455 1.00 91.00 183 ILE A CA 1
ATOM 1340 C C . ILE A 1 183 ? 2.107 -5.153 15.760 1.00 91.00 183 ILE A C 1
ATOM 1342 O O . ILE A 1 183 ? 1.940 -5.692 16.850 1.00 91.00 183 ILE A O 1
ATOM 1346 N N . THR A 1 184 ? 2.545 -3.901 15.662 1.00 92.94 184 THR A N 1
ATOM 1347 C CA . THR A 1 184 ? 2.489 -2.963 16.789 1.00 92.94 184 THR A CA 1
ATOM 1348 C C . THR A 1 184 ? 1.217 -2.152 16.650 1.00 92.94 184 THR A C 1
ATOM 1350 O O . THR A 1 184 ? 0.942 -1.638 15.575 1.00 92.94 184 THR A O 1
ATOM 1353 N N . MET A 1 185 ? 0.450 -2.007 17.720 1.00 94.38 185 MET A N 1
ATOM 1354 C CA . MET A 1 185 ? -0.826 -1.303 17.680 1.00 94.38 185 MET A CA 1
ATOM 1355 C C . MET A 1 185 ? -0.806 -0.095 18.609 1.00 94.38 185 MET A C 1
ATOM 1357 O O . MET A 1 185 ? -0.182 -0.142 19.675 1.00 94.38 185 MET A O 1
ATOM 1361 N N . ARG A 1 186 ? -1.461 0.992 18.196 1.00 96.06 186 ARG A N 1
ATOM 1362 C CA . ARG A 1 186 ? -1.666 2.187 19.014 1.00 96.06 186 ARG A CA 1
ATOM 1363 C C . ARG A 1 186 ? -3.036 2.804 18.756 1.00 96.06 186 ARG A C 1
ATOM 1365 O O . ARG A 1 186 ? -3.436 2.947 17.604 1.00 96.06 186 ARG A O 1
ATOM 1372 N N . LEU A 1 187 ? -3.725 3.186 19.826 1.00 95.62 187 LEU A N 1
ATOM 1373 C CA . LEU A 1 187 ? -4.979 3.927 19.748 1.00 95.62 187 LEU A CA 1
ATOM 1374 C C . LEU A 1 187 ? -4.695 5.419 19.571 1.00 95.62 187 LEU A C 1
ATOM 1376 O O . LEU A 1 187 ? -3.896 5.998 20.303 1.00 95.62 187 LEU A O 1
ATOM 1380 N N . VAL A 1 188 ? -5.351 6.034 18.597 1.00 96.44 188 VAL A N 1
ATOM 1381 C CA . VAL A 1 188 ? -5.314 7.466 18.312 1.00 96.44 188 VAL A CA 1
ATOM 1382 C C . VAL A 1 188 ? -6.536 8.105 18.972 1.00 96.44 188 VAL A C 1
ATOM 1384 O O . VAL A 1 188 ? -7.650 7.633 18.733 1.00 96.44 188 VAL A O 1
ATOM 1387 N N . PRO A 1 189 ? -6.353 9.137 19.812 1.00 94.38 189 PRO A N 1
ATOM 1388 C CA . PRO A 1 189 ? -7.438 9.699 20.603 1.00 94.38 189 PRO A CA 1
ATOM 1389 C C . PRO A 1 189 ? -8.490 10.390 19.733 1.00 94.38 189 PRO A C 1
ATOM 1391 O O . PRO A 1 189 ? -8.137 11.010 18.733 1.00 94.38 189 PRO A O 1
ATOM 1394 N N . GLU A 1 190 ? -9.745 10.389 20.186 1.00 93.31 190 GLU A N 1
ATOM 1395 C CA . GLU A 1 190 ? -10.882 11.030 19.488 1.00 93.31 190 GLU A CA 1
ATOM 1396 C C . GLU A 1 190 ? -10.713 12.537 19.251 1.00 93.31 190 GLU A C 1
ATOM 1398 O O . GLU A 1 190 ? -11.377 13.127 18.405 1.00 93.31 190 GLU A O 1
ATOM 1403 N N . SER A 1 191 ? -9.808 13.181 19.994 1.00 92.06 191 SER A N 1
ATOM 1404 C CA . SER A 1 191 ? -9.448 14.587 19.766 1.00 92.06 191 SER A CA 1
ATOM 1405 C C . SER A 1 191 ? -8.768 14.840 18.414 1.00 92.06 191 SER A C 1
ATOM 1407 O O . SER A 1 191 ? -8.657 15.996 18.002 1.00 92.06 191 SER A O 1
ATOM 1409 N N . LEU A 1 192 ? -8.270 13.798 17.738 1.00 92.12 192 LEU A N 1
ATOM 1410 C CA . LEU A 1 192 ? -7.775 13.892 16.370 1.00 92.12 192 LEU A CA 1
ATOM 1411 C C . LEU A 1 192 ? -8.898 13.539 15.393 1.00 92.12 192 LEU A C 1
ATOM 1413 O O . LEU A 1 192 ? -9.716 12.674 15.667 1.00 92.12 192 LEU A O 1
ATOM 1417 N N . ALA A 1 193 ? -8.920 14.189 14.231 1.00 87.75 193 ALA A N 1
ATOM 1418 C CA . ALA A 1 193 ? -9.930 13.905 13.223 1.00 87.75 193 ALA A CA 1
ATOM 1419 C C . ALA A 1 193 ? -9.890 12.436 12.764 1.00 87.75 193 ALA A C 1
ATOM 1421 O O . ALA A 1 193 ? -8.821 11.878 12.476 1.00 87.75 193 ALA A O 1
ATOM 1422 N N . GLU A 1 194 ? -11.083 11.853 12.636 1.00 88.31 194 GLU A N 1
ATOM 1423 C CA . GLU A 1 194 ? -11.274 10.537 12.045 1.00 88.31 194 GLU A CA 1
ATOM 1424 C C . GLU A 1 194 ? -10.759 10.547 10.590 1.00 88.31 194 GLU A C 1
ATOM 1426 O O . GLU A 1 194 ? -11.142 11.424 9.806 1.00 88.31 194 GLU A O 1
ATOM 1431 N N . PRO A 1 195 ? -9.889 9.605 10.187 1.00 86.62 195 PRO A N 1
ATOM 1432 C CA . PRO A 1 195 ? -9.445 9.512 8.811 1.00 86.62 195 PRO A CA 1
ATOM 1433 C C . PRO A 1 195 ? -10.634 9.146 7.917 1.00 86.62 195 PRO A C 1
ATOM 1435 O O . PRO A 1 195 ? -11.260 8.101 8.076 1.00 86.62 195 PRO A O 1
ATOM 1438 N N . VAL A 1 196 ? -10.917 10.000 6.931 1.00 84.75 196 VAL A N 1
ATOM 1439 C CA . VAL A 1 196 ? -12.003 9.802 5.947 1.00 84.75 196 VAL A CA 1
ATOM 1440 C C . VAL A 1 196 ? -11.799 8.522 5.120 1.00 84.75 196 VAL A C 1
ATOM 1442 O O . VAL A 1 196 ? -12.753 7.926 4.618 1.00 84.75 196 VAL A O 1
ATOM 1445 N N . ALA A 1 197 ? -10.545 8.099 4.983 1.00 85.12 197 ALA A N 1
ATOM 1446 C CA . ALA A 1 197 ? -10.123 6.910 4.271 1.00 85.12 197 ALA A CA 1
ATOM 1447 C C . ALA A 1 197 ? -9.051 6.178 5.068 1.00 85.12 197 ALA A C 1
ATOM 1449 O O . ALA A 1 197 ? -8.254 6.794 5.773 1.00 85.12 197 ALA A O 1
ATOM 1450 N N . LEU A 1 198 ? -8.992 4.865 4.891 1.00 88.44 198 LEU A N 1
ATOM 1451 C CA . LEU A 1 198 ? -7.879 4.066 5.369 1.00 88.44 198 LEU A CA 1
ATOM 1452 C C . LEU A 1 198 ? -6.606 4.536 4.663 1.00 88.44 198 LEU A C 1
ATOM 1454 O O . LEU A 1 198 ? -6.498 4.467 3.438 1.00 88.44 198 LEU A O 1
ATOM 1458 N N . LEU A 1 199 ? -5.647 5.014 5.444 1.00 89.75 199 LEU A N 1
ATOM 1459 C CA . LEU A 1 199 ? -4.401 5.561 4.937 1.00 89.75 199 LEU A CA 1
ATOM 1460 C C . LEU A 1 199 ? -3.261 4.614 5.292 1.00 89.75 199 LEU A C 1
ATOM 1462 O O . LEU A 1 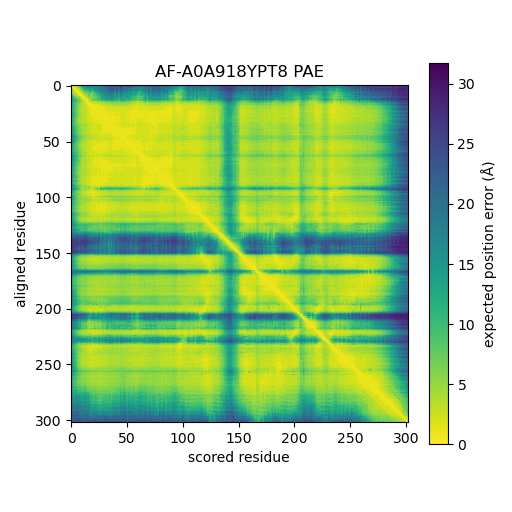199 ? -3.035 4.320 6.462 1.00 89.75 199 LEU A O 1
ATOM 1466 N N . THR A 1 200 ? -2.542 4.136 4.282 1.00 89.75 200 THR A N 1
ATOM 1467 C CA . THR A 1 200 ? -1.386 3.258 4.470 1.00 89.75 200 THR A CA 1
ATOM 1468 C C . THR A 1 200 ? -0.136 3.896 3.897 1.00 89.75 200 THR A C 1
ATOM 1470 O O . THR A 1 200 ? -0.075 4.198 2.712 1.00 89.75 200 THR A O 1
ATOM 1473 N N . GLU A 1 201 ? 0.887 4.070 4.718 1.00 90.75 201 GLU A N 1
ATOM 1474 C CA . GLU A 1 201 ? 2.222 4.441 4.271 1.00 90.75 201 GLU A CA 1
ATOM 1475 C C . GLU A 1 201 ? 3.098 3.192 4.192 1.00 90.75 201 GLU A C 1
ATOM 1477 O O . GLU A 1 201 ? 3.324 2.509 5.190 1.00 90.75 201 GLU A O 1
ATOM 1482 N N . TYR A 1 202 ? 3.660 2.937 3.017 1.00 89.25 202 TYR A N 1
ATOM 1483 C CA . TYR A 1 202 ? 4.724 1.966 2.813 1.00 89.25 202 TYR A CA 1
ATOM 1484 C C . TYR A 1 202 ? 6.066 2.689 2.750 1.00 89.25 202 TYR A C 1
ATOM 1486 O O . TYR A 1 202 ? 6.340 3.457 1.824 1.00 89.25 202 TYR A O 1
ATOM 1494 N N . THR A 1 203 ? 6.952 2.406 3.7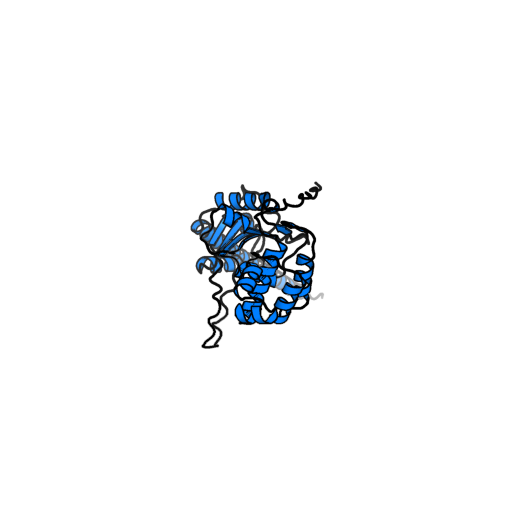06 1.00 86.00 203 THR A N 1
ATOM 1495 C CA . THR A 1 203 ? 8.352 2.835 3.613 1.00 86.00 203 THR A CA 1
ATOM 1496 C C . THR A 1 203 ? 9.127 1.811 2.782 1.00 86.00 203 THR A C 1
ATOM 1498 O O . THR A 1 203 ? 9.728 0.864 3.312 1.00 86.00 203 THR A O 1
ATOM 1501 N N . CYS A 1 204 ? 9.105 1.985 1.460 1.00 79.81 204 CYS A N 1
ATOM 1502 C CA . CYS A 1 204 ? 9.771 1.087 0.523 1.00 79.81 204 CYS A CA 1
ATOM 1503 C C . CYS A 1 204 ? 11.293 1.220 0.625 1.00 79.81 204 CYS A C 1
ATOM 1505 O O . CYS A 1 204 ? 11.872 2.291 0.420 1.00 79.81 204 CYS A O 1
ATOM 1507 N N . THR A 1 205 ? 11.981 0.109 0.891 1.00 59.22 205 THR A N 1
ATOM 1508 C CA . THR A 1 205 ? 13.446 0.094 0.890 1.00 59.22 205 THR A CA 1
ATOM 1509 C C . THR A 1 205 ? 13.994 -0.175 -0.489 1.00 59.22 205 THR A C 1
ATOM 1511 O O . THR A 1 205 ? 14.628 -1.195 -0.752 1.00 59.22 205 THR A O 1
ATOM 1514 N N . ALA A 1 206 ? 13.850 0.802 -1.368 1.00 48.78 206 ALA A N 1
ATOM 1515 C CA . ALA A 1 206 ? 14.973 1.027 -2.248 1.00 48.78 206 ALA A CA 1
ATOM 1516 C C . ALA A 1 206 ? 16.148 1.457 -1.333 1.00 48.78 206 ALA A C 1
ATOM 1518 O O . ALA A 1 206 ? 15.978 2.373 -0.529 1.00 48.78 206 ALA A O 1
ATOM 1519 N N . TRP A 1 207 ? 17.317 0.812 -1.444 1.00 50.31 207 TRP A N 1
ATOM 1520 C CA . TRP A 1 207 ? 18.626 1.263 -0.909 1.00 50.31 207 TRP A CA 1
ATOM 1521 C C . TRP A 1 207 ? 19.087 0.911 0.523 1.00 50.31 207 TRP A C 1
ATOM 1523 O O . TRP A 1 207 ? 19.965 1.601 1.030 1.00 50.31 207 TRP A O 1
ATOM 1533 N N . GLY A 1 208 ? 18.598 -0.139 1.188 1.00 51.09 208 GLY A N 1
ATOM 1534 C CA . GLY A 1 208 ? 19.048 -0.383 2.575 1.00 51.09 208 GLY A CA 1
ATOM 1535 C C . GLY A 1 208 ? 18.697 0.796 3.505 1.00 51.09 208 GLY A C 1
ATOM 1536 O O . GLY A 1 208 ? 17.982 1.715 3.106 1.00 51.09 208 GLY A O 1
ATOM 1537 N N . TRP A 1 209 ? 19.104 0.750 4.774 1.00 50.88 209 TRP A N 1
ATOM 1538 C CA . TRP A 1 209 ? 18.740 1.792 5.752 1.00 50.88 209 TRP A CA 1
ATOM 1539 C C . TRP A 1 209 ? 19.708 2.981 5.777 1.00 50.88 209 TRP A C 1
ATOM 1541 O O . TRP A 1 209 ? 19.395 3.988 6.402 1.00 50.88 209 TRP A O 1
ATOM 1551 N N . ASP A 1 210 ? 20.826 2.895 5.055 1.00 56.31 210 ASP A N 1
ATOM 1552 C CA . ASP A 1 210 ? 21.979 3.803 5.181 1.00 56.31 210 ASP A CA 1
ATOM 1553 C C . ASP A 1 210 ? 21.763 5.171 4.502 1.00 56.31 210 ASP A C 1
ATOM 1555 O O . ASP A 1 210 ? 22.704 5.902 4.202 1.00 56.31 210 ASP A O 1
ATOM 1559 N N . GLY A 1 211 ? 20.507 5.523 4.222 1.00 62.50 211 GLY A N 1
ATOM 1560 C CA . GLY A 1 211 ? 20.135 6.796 3.623 1.00 62.50 211 GLY A CA 1
ATOM 1561 C C . GLY A 1 211 ? 19.747 7.844 4.660 1.00 62.50 211 GLY A C 1
ATOM 1562 O O . GLY A 1 211 ? 19.127 7.531 5.675 1.00 62.50 211 GLY A O 1
ATOM 1563 N N . SER A 1 212 ? 20.041 9.116 4.377 1.00 73.44 212 SER A N 1
ATOM 1564 C CA . SER A 1 212 ? 19.593 10.234 5.219 1.00 73.44 212 SER A CA 1
ATOM 1565 C C . SER A 1 212 ? 18.065 10.256 5.377 1.00 73.44 212 SER A C 1
ATOM 1567 O O . SER A 1 212 ? 17.335 9.729 4.533 1.00 73.44 212 SER A O 1
ATOM 1569 N N . ASN A 1 213 ? 17.549 10.912 6.424 1.00 70.50 213 ASN A N 1
ATOM 1570 C CA . ASN A 1 213 ? 16.099 11.061 6.626 1.00 70.50 213 ASN A CA 1
ATOM 1571 C C . ASN A 1 213 ? 15.408 11.622 5.366 1.00 70.50 213 ASN A C 1
ATOM 1573 O O . ASN A 1 213 ? 14.401 11.096 4.903 1.00 70.50 213 ASN A O 1
ATOM 1577 N N . THR A 1 214 ? 16.042 12.597 4.712 1.00 70.75 214 THR A N 1
ATOM 1578 C CA . THR A 1 214 ? 15.617 13.123 3.411 1.00 70.75 214 THR A CA 1
ATOM 1579 C C . THR A 1 214 ? 15.448 12.023 2.366 1.00 70.75 214 THR A C 1
ATOM 1581 O O . THR A 1 214 ? 14.447 12.006 1.663 1.00 70.75 214 THR A O 1
ATOM 1584 N N . GLN A 1 215 ? 16.383 11.080 2.252 1.00 71.56 215 GLN A N 1
ATOM 1585 C CA . GLN A 1 215 ? 16.253 9.968 1.310 1.00 71.56 215 GLN A CA 1
ATOM 1586 C C . GLN A 1 215 ? 15.130 8.998 1.688 1.00 71.56 215 GLN A C 1
ATOM 1588 O O . GLN A 1 215 ? 14.490 8.464 0.786 1.00 71.56 215 GLN A O 1
ATOM 1593 N N . ARG A 1 216 ? 14.863 8.787 2.984 1.00 71.88 216 ARG A N 1
ATOM 1594 C CA . ARG A 1 216 ? 13.736 7.959 3.450 1.00 71.88 216 ARG A CA 1
ATOM 1595 C C . ARG A 1 216 ? 12.396 8.586 3.073 1.00 71.88 216 ARG A C 1
ATOM 1597 O O . ARG A 1 216 ? 11.566 7.913 2.474 1.00 71.88 216 ARG A O 1
ATOM 1604 N N . LEU A 1 217 ? 12.234 9.887 3.310 1.00 69.44 217 LEU A N 1
ATOM 1605 C CA . LEU A 1 217 ? 11.022 10.639 2.962 1.00 69.44 217 LEU A CA 1
ATOM 1606 C C . LEU A 1 217 ? 10.722 10.626 1.457 1.00 69.44 217 LEU A C 1
ATOM 1608 O O . LEU A 1 217 ? 9.568 10.603 1.043 1.00 69.44 217 LEU A O 1
ATOM 1612 N N . ARG A 1 218 ? 11.758 10.569 0.613 1.00 72.69 218 ARG A N 1
ATOM 1613 C CA . ARG A 1 218 ? 11.602 10.436 -0.848 1.00 72.69 218 ARG A CA 1
ATOM 1614 C C . ARG A 1 218 ? 11.117 9.048 -1.297 1.00 72.69 218 ARG A C 1
ATOM 1616 O O . ARG A 1 218 ? 10.925 8.848 -2.492 1.00 72.69 218 ARG A O 1
ATOM 1623 N N . ARG A 1 219 ? 10.979 8.079 -0.386 1.00 76.50 219 ARG A N 1
ATOM 1624 C CA . ARG A 1 219 ? 10.673 6.664 -0.682 1.00 76.50 219 ARG A CA 1
ATOM 1625 C C . ARG A 1 219 ? 9.404 6.162 0.005 1.00 76.50 219 ARG A C 1
ATOM 1627 O O . ARG A 1 219 ? 9.116 4.969 -0.047 1.00 76.50 219 ARG A O 1
ATOM 1634 N N . GLN A 1 220 ? 8.677 7.059 0.656 1.00 86.25 220 GLN A N 1
ATOM 1635 C CA . GLN A 1 220 ? 7.378 6.750 1.226 1.00 86.25 220 GLN A CA 1
ATOM 1636 C C . GLN A 1 220 ? 6.339 6.752 0.111 1.00 86.25 220 GLN A C 1
ATOM 1638 O O . GLN A 1 220 ? 6.263 7.700 -0.674 1.00 86.25 220 GLN A O 1
ATOM 1643 N N . VAL A 1 221 ? 5.574 5.671 0.043 1.00 90.25 221 VAL A N 1
ATOM 1644 C CA . VAL A 1 221 ? 4.406 5.549 -0.820 1.00 90.25 221 VAL A CA 1
ATOM 1645 C C . VAL A 1 221 ? 3.189 5.568 0.082 1.00 90.25 221 VAL A C 1
ATOM 1647 O O . VAL A 1 221 ? 3.042 4.696 0.934 1.00 90.25 221 VAL A O 1
ATOM 1650 N N . TYR A 1 222 ? 2.335 6.562 -0.101 1.00 91.69 222 TYR A N 1
ATOM 1651 C CA . TYR A 1 222 ? 1.088 6.698 0.632 1.00 91.69 222 TYR A CA 1
ATOM 1652 C C . TYR A 1 222 ? -0.030 6.170 -0.252 1.00 91.69 222 TYR A C 1
ATOM 1654 O O . TYR A 1 222 ? -0.162 6.583 -1.398 1.00 91.69 222 TYR A O 1
ATOM 1662 N N . VAL A 1 223 ? -0.810 5.236 0.270 1.00 89.94 223 VAL A N 1
ATOM 1663 C CA . VAL A 1 223 ? -1.957 4.633 -0.398 1.00 89.94 223 VAL A CA 1
ATOM 1664 C C . VAL A 1 223 ? -3.198 4.991 0.401 1.00 89.94 223 VAL A C 1
ATOM 1666 O O . VAL A 1 223 ? -3.294 4.672 1.588 1.00 89.94 223 VAL A O 1
ATOM 1669 N N . THR A 1 224 ? -4.149 5.653 -0.247 1.00 87.69 224 THR A N 1
ATOM 1670 C CA . THR A 1 224 ? -5.461 5.959 0.318 1.00 87.69 224 THR A CA 1
ATOM 1671 C C . THR A 1 224 ? -6.495 4.967 -0.204 1.00 87.69 224 THR A C 1
ATOM 1673 O O . THR A 1 224 ? -6.677 4.757 -1.407 1.00 87.69 224 THR A O 1
ATOM 1676 N N . HIS A 1 225 ? -7.201 4.340 0.728 1.00 81.56 225 HIS A N 1
ATOM 1677 C CA . HIS A 1 225 ? -8.274 3.395 0.463 1.00 81.56 225 HIS A CA 1
ATOM 1678 C C . HIS A 1 225 ? -9.579 3.961 1.006 1.00 81.56 225 HIS A C 1
ATOM 1680 O O . HIS A 1 225 ? -9.808 3.986 2.216 1.00 81.56 225 HIS A O 1
ATOM 1686 N N . HIS A 1 226 ? -10.446 4.418 0.107 1.00 77.12 226 HIS A N 1
ATOM 1687 C CA . HIS A 1 226 ? -11.759 4.916 0.486 1.00 77.12 226 HIS A CA 1
ATOM 1688 C C . HIS A 1 226 ? -12.744 3.737 0.546 1.00 77.12 226 HIS A C 1
ATOM 1690 O O . HIS A 1 226 ? -13.091 3.181 -0.493 1.00 77.12 226 HIS A O 1
ATOM 1696 N N . PRO A 1 227 ? -13.238 3.338 1.732 1.00 61.66 227 PRO A N 1
ATOM 1697 C CA . PRO A 1 227 ? -14.058 2.130 1.872 1.00 61.66 227 PRO A CA 1
ATOM 1698 C C . PRO A 1 227 ? -15.429 2.233 1.184 1.00 61.66 227 PRO A C 1
ATOM 1700 O O . PRO A 1 227 ? -16.080 1.221 0.952 1.00 61.66 227 PRO A O 1
ATOM 1703 N N . ARG A 1 228 ? -15.887 3.454 0.877 1.00 62.91 228 ARG A N 1
ATOM 1704 C CA . ARG A 1 228 ? -17.214 3.733 0.299 1.00 62.91 228 ARG A CA 1
ATOM 1705 C C . ARG A 1 228 ? -17.167 4.434 -1.059 1.00 62.91 228 ARG A C 1
ATOM 1707 O O . ARG A 1 228 ? -18.214 4.782 -1.592 1.00 62.91 228 ARG A O 1
ATOM 1714 N N . GLN A 1 229 ? -15.980 4.697 -1.602 1.00 61.97 229 GLN A N 1
ATOM 1715 C CA . GLN A 1 229 ? -15.821 5.439 -2.853 1.00 61.97 229 GLN A CA 1
ATOM 1716 C C . GLN A 1 229 ? -14.798 4.737 -3.742 1.00 61.97 229 GLN A C 1
ATOM 1718 O O . GLN A 1 229 ? -13.787 4.246 -3.257 1.00 61.97 229 GLN A O 1
ATOM 1723 N N . ALA A 1 230 ? -15.016 4.757 -5.058 1.00 61.19 230 ALA A N 1
ATOM 1724 C CA . ALA A 1 230 ? -14.066 4.235 -6.049 1.00 61.19 230 ALA A CA 1
ATOM 1725 C C . ALA A 1 230 ? -12.758 5.053 -6.148 1.00 61.19 230 ALA A C 1
ATOM 1727 O O . ALA A 1 230 ? -11.920 4.796 -7.008 1.00 61.19 230 ALA A O 1
ATOM 1728 N N . GLN A 1 231 ? -12.586 6.065 -5.300 1.00 71.12 231 GLN A N 1
ATOM 1729 C CA . GLN A 1 231 ? -11.451 6.974 -5.324 1.00 71.12 231 GLN A CA 1
ATOM 1730 C C . GLN A 1 231 ? -10.368 6.451 -4.387 1.00 71.12 231 GLN A C 1
ATOM 1732 O O . GLN A 1 231 ? -10.220 6.931 -3.274 1.00 71.12 231 GLN A O 1
ATOM 1737 N N . SER A 1 232 ? -9.623 5.436 -4.816 1.00 84.81 232 SER A N 1
ATOM 1738 C CA . SER A 1 232 ? -8.304 5.186 -4.231 1.00 84.81 232 SER A CA 1
ATOM 1739 C C . SER A 1 232 ? -7.270 6.087 -4.889 1.00 84.81 232 SER A C 1
ATOM 1741 O O . SER A 1 232 ? -7.390 6.427 -6.068 1.00 84.81 232 SER A O 1
ATOM 1743 N N . GLY A 1 233 ? -6.266 6.470 -4.112 1.00 90.12 233 GLY A N 1
ATOM 1744 C CA . GLY A 1 233 ? -5.154 7.280 -4.577 1.00 90.12 233 GLY A CA 1
ATOM 1745 C C . GLY A 1 233 ? -3.833 6.706 -4.101 1.00 90.12 233 GLY A C 1
ATOM 1746 O O . GLY A 1 233 ? -3.753 6.022 -3.076 1.00 90.12 233 GLY A O 1
ATOM 1747 N N . VAL A 1 234 ? -2.784 6.989 -4.864 1.00 92.31 234 VAL A N 1
ATOM 1748 C CA . VAL A 1 234 ? -1.415 6.729 -4.433 1.00 92.31 234 VAL A CA 1
ATOM 1749 C C . VAL A 1 234 ? -0.592 7.993 -4.618 1.00 92.31 234 VAL A C 1
ATOM 1751 O O . VAL A 1 234 ? -0.617 8.601 -5.686 1.00 92.31 234 VAL A O 1
ATOM 1754 N N . ASP A 1 235 ? 0.157 8.356 -3.582 1.00 93.00 235 ASP A N 1
ATOM 1755 C CA . ASP A 1 235 ? 0.922 9.592 -3.495 1.00 93.00 235 ASP A CA 1
ATOM 1756 C C . ASP A 1 235 ? 2.356 9.345 -3.022 1.00 93.00 235 ASP A C 1
ATOM 1758 O O . ASP A 1 235 ? 2.633 8.459 -2.208 1.00 93.00 235 ASP A O 1
ATOM 1762 N N . ASN A 1 236 ? 3.290 10.177 -3.480 1.00 91.81 236 ASN A N 1
ATOM 1763 C CA . ASN A 1 236 ? 4.600 10.329 -2.853 1.00 91.81 236 ASN A CA 1
ATOM 1764 C C . ASN A 1 236 ? 5.114 11.778 -2.932 1.00 91.81 236 ASN A C 1
ATOM 1766 O O . ASN A 1 236 ? 4.538 12.660 -3.572 1.00 91.81 236 ASN A O 1
ATOM 1770 N N . GLY A 1 237 ? 6.218 12.057 -2.236 1.00 87.69 237 GLY A N 1
ATOM 1771 C CA . GLY A 1 237 ? 6.856 13.372 -2.277 1.00 87.69 237 GLY A CA 1
ATOM 1772 C C . GLY A 1 237 ? 5.942 14.513 -1.822 1.00 87.69 237 GLY A C 1
ATOM 1773 O O . GLY A 1 237 ? 5.354 14.446 -0.747 1.00 87.69 237 GLY A O 1
ATOM 1774 N N . ARG A 1 238 ? 5.853 15.589 -2.619 1.00 87.81 238 ARG A N 1
ATOM 1775 C CA . ARG A 1 238 ? 5.032 16.766 -2.275 1.00 87.81 238 ARG A CA 1
ATOM 1776 C C . ARG A 1 238 ? 3.526 16.499 -2.345 1.00 87.81 238 ARG A C 1
ATOM 1778 O O . ARG A 1 238 ? 2.792 17.121 -1.587 1.00 87.81 238 ARG A O 1
ATOM 1785 N N . ALA A 1 239 ? 3.081 15.590 -3.214 1.00 86.25 239 ALA A N 1
ATOM 1786 C CA . ALA A 1 239 ? 1.663 15.249 -3.336 1.00 86.25 239 ALA A CA 1
ATOM 1787 C C . ALA A 1 239 ? 1.120 14.584 -2.059 1.00 86.25 239 ALA A C 1
ATOM 1789 O O . ALA A 1 239 ? -0.044 14.754 -1.724 1.00 86.25 239 ALA A O 1
ATOM 1790 N N . ALA A 1 240 ? 1.993 13.917 -1.296 1.00 89.44 240 ALA A N 1
ATOM 1791 C CA . ALA A 1 240 ? 1.639 13.222 -0.062 1.00 89.44 240 ALA A CA 1
ATOM 1792 C C . ALA A 1 240 ? 1.747 14.070 1.224 1.00 89.44 240 ALA A C 1
ATOM 1794 O O . ALA A 1 240 ? 1.684 13.514 2.321 1.00 89.44 240 ALA A O 1
ATOM 1795 N N . ILE A 1 241 ? 1.985 15.391 1.144 1.00 88.38 241 ILE A N 1
ATOM 1796 C CA . ILE A 1 241 ? 2.261 16.215 2.342 1.00 88.38 241 ILE A CA 1
ATOM 1797 C C . ILE A 1 241 ? 1.109 16.162 3.352 1.00 88.38 241 ILE A C 1
ATOM 1799 O O . ILE A 1 241 ? 1.372 16.014 4.544 1.00 88.38 241 ILE A O 1
ATOM 1803 N N . GLY A 1 242 ? -0.144 16.242 2.896 1.00 88.56 242 GLY A N 1
ATOM 1804 C CA . GLY A 1 242 ? -1.306 16.218 3.790 1.00 88.56 242 GLY A CA 1
ATOM 1805 C C . GLY A 1 242 ? -1.464 14.874 4.508 1.00 88.56 242 GLY A C 1
ATOM 1806 O O . GLY A 1 242 ? -1.608 14.831 5.727 1.00 88.56 242 GLY A O 1
ATOM 1807 N N . GLN A 1 243 ? -1.352 13.769 3.767 1.00 90.31 243 GLN A N 1
ATOM 1808 C CA . GLN A 1 243 ? -1.393 12.399 4.287 1.00 90.31 243 GLN A CA 1
ATOM 1809 C C . GLN A 1 243 ? -0.276 12.171 5.308 1.00 90.31 243 GLN A C 1
ATOM 1811 O O . GLN A 1 243 ? -0.498 11.593 6.371 1.00 90.31 243 GLN A O 1
ATOM 1816 N N . ARG A 1 244 ? 0.924 12.668 5.001 1.00 90.44 244 ARG A N 1
ATOM 1817 C CA . ARG A 1 244 ? 2.075 12.591 5.892 1.00 90.44 244 ARG A CA 1
ATOM 1818 C C . ARG A 1 244 ? 1.849 13.355 7.192 1.00 90.44 244 ARG A C 1
ATOM 1820 O O . ARG A 1 244 ? 2.084 12.789 8.252 1.00 90.44 244 ARG A O 1
ATOM 1827 N N . GLN A 1 245 ? 1.403 14.609 7.121 1.00 91.50 245 GLN A N 1
ATOM 1828 C CA . GLN A 1 245 ? 1.119 15.420 8.310 1.00 91.50 245 GLN A CA 1
ATOM 1829 C C . GLN A 1 245 ? 0.076 14.741 9.201 1.00 91.50 245 GLN A C 1
ATOM 1831 O O . GLN A 1 245 ? 0.286 14.617 10.404 1.00 91.50 245 GLN A O 1
ATOM 1836 N N . LEU A 1 246 ? -0.992 14.214 8.595 1.00 90.69 246 LEU A N 1
ATOM 1837 C CA . LEU A 1 246 ? -2.025 13.474 9.313 1.00 90.69 246 LEU A CA 1
ATOM 1838 C C . LEU A 1 246 ? -1.458 12.243 10.040 1.00 90.69 246 LEU A C 1
ATOM 1840 O O . LEU A 1 246 ? -1.758 12.036 11.214 1.00 90.69 246 LEU A O 1
ATOM 1844 N N . LEU A 1 247 ? -0.625 11.437 9.372 1.00 92.56 247 LEU A N 1
ATOM 1845 C CA . LEU A 1 247 ? 0.015 10.269 9.987 1.00 92.56 247 LEU A CA 1
ATOM 1846 C C . LEU A 1 247 ? 1.012 10.651 11.083 1.00 92.56 247 LEU A C 1
ATOM 1848 O O . LEU A 1 247 ? 1.027 10.015 12.133 1.00 92.56 247 LEU A O 1
ATOM 1852 N N . GLU A 1 248 ? 1.830 11.680 10.870 1.00 93.19 248 GLU A N 1
ATOM 1853 C CA . GLU A 1 248 ? 2.782 12.169 11.872 1.00 93.19 248 GLU A CA 1
ATOM 1854 C C . GLU A 1 248 ? 2.057 12.664 13.136 1.00 93.19 248 GLU A C 1
ATOM 1856 O O . GLU A 1 248 ? 2.473 12.339 14.253 1.00 93.19 248 GLU A O 1
ATOM 1861 N N . ASP A 1 249 ? 0.946 13.386 12.979 1.00 94.31 249 ASP A N 1
ATOM 1862 C CA . ASP A 1 249 ? 0.113 13.833 14.096 1.00 94.31 249 ASP A CA 1
ATOM 1863 C C . ASP A 1 249 ? -0.579 12.667 14.804 1.00 94.31 249 ASP A C 1
ATOM 1865 O O . ASP A 1 249 ? -0.595 12.623 16.039 1.00 94.31 249 ASP A O 1
ATOM 1869 N N . ALA A 1 250 ? -1.073 11.685 14.045 1.00 94.38 250 ALA A N 1
ATOM 1870 C CA . ALA A 1 250 ? -1.632 10.459 14.598 1.00 94.38 250 ALA A CA 1
ATOM 1871 C C . ALA A 1 250 ? -0.588 9.695 15.423 1.00 94.38 250 ALA A C 1
ATOM 1873 O O . ALA A 1 250 ? -0.853 9.379 16.578 1.00 94.38 250 ALA A O 1
ATOM 1874 N N . VAL A 1 251 ? 0.625 9.471 14.902 1.00 94.75 251 VAL A N 1
ATOM 1875 C CA . VAL A 1 251 ? 1.718 8.808 15.642 1.00 94.75 251 VAL A CA 1
ATOM 1876 C C . VAL A 1 251 ? 2.071 9.561 16.923 1.00 94.75 251 VAL A C 1
ATOM 1878 O O . VAL A 1 251 ? 2.291 8.928 17.956 1.00 94.75 251 VAL A O 1
ATOM 1881 N N . ARG A 1 252 ? 2.142 10.897 16.861 1.00 96.19 252 ARG A N 1
ATOM 1882 C CA . ARG A 1 252 ? 2.518 11.752 17.995 1.00 96.19 252 ARG A CA 1
ATOM 1883 C C . ARG A 1 252 ? 1.489 11.707 19.121 1.00 96.19 252 ARG A C 1
ATOM 1885 O O . ARG A 1 252 ? 1.871 11.745 20.286 1.00 96.19 252 ARG A O 1
ATOM 1892 N N . ARG A 1 253 ? 0.201 11.665 18.774 1.00 96.31 253 ARG A N 1
ATOM 1893 C CA . ARG A 1 253 ? -0.912 11.666 19.736 1.00 96.31 253 ARG A CA 1
ATOM 1894 C C . ARG A 1 253 ? -1.346 10.266 20.158 1.00 96.31 253 ARG A C 1
ATOM 1896 O O . ARG A 1 253 ? -2.096 10.143 21.122 1.00 96.31 253 ARG A O 1
ATOM 1903 N N . ALA A 1 254 ? -0.913 9.232 19.442 1.00 95.62 254 ALA A N 1
ATOM 1904 C CA . ALA A 1 254 ? -1.299 7.867 19.739 1.00 95.62 254 ALA A CA 1
ATOM 1905 C C . ALA A 1 254 ? -0.788 7.418 21.113 1.00 95.62 254 ALA A C 1
ATOM 1907 O O . ALA A 1 254 ? 0.348 7.691 21.509 1.00 95.62 254 ALA A O 1
ATOM 1908 N N . MET A 1 255 ? -1.630 6.669 21.814 1.00 94.69 255 MET A N 1
ATOM 1909 C CA . MET A 1 255 ? -1.315 6.094 23.112 1.00 94.69 255 MET A CA 1
ATOM 1910 C C . MET A 1 255 ? -0.172 5.070 23.013 1.00 94.69 255 MET A C 1
ATOM 1912 O O . MET A 1 255 ? 0.031 4.444 21.963 1.00 94.69 255 MET A O 1
ATOM 1916 N N . PRO A 1 256 ? 0.562 4.830 24.116 1.00 94.44 256 PRO A N 1
ATOM 1917 C CA . PRO A 1 256 ? 1.521 3.738 24.186 1.00 94.44 256 PRO A CA 1
ATOM 1918 C C . PRO A 1 256 ? 0.880 2.392 23.831 1.00 94.44 256 PRO A C 1
ATOM 1920 O O . PRO A 1 256 ? -0.289 2.130 24.132 1.00 94.44 256 PRO A O 1
ATOM 1923 N N . SER A 1 257 ? 1.660 1.507 23.211 1.00 89.00 257 SER A N 1
ATOM 1924 C CA . SER A 1 257 ? 1.142 0.238 22.686 1.00 89.00 257 SER A CA 1
ATOM 1925 C C . SER A 1 257 ? 0.572 -0.683 23.764 1.00 89.00 257 SER A C 1
ATOM 1927 O O . SER A 1 257 ? -0.456 -1.309 23.535 1.00 89.00 257 SER A O 1
ATOM 1929 N N . GLN A 1 258 ? 1.180 -0.720 24.953 1.00 91.62 258 GLN A N 1
ATOM 1930 C CA . GLN A 1 258 ? 0.685 -1.528 26.075 1.00 91.62 258 GLN A CA 1
ATOM 1931 C C . GLN A 1 258 ? -0.706 -1.076 26.537 1.00 91.62 258 GLN A C 1
ATOM 1933 O O . GLN A 1 258 ? -1.591 -1.901 26.740 1.00 91.62 258 GLN A O 1
ATOM 1938 N N . TRP A 1 259 ? -0.921 0.237 26.644 1.00 94.31 259 TRP A N 1
ATOM 1939 C CA . TRP A 1 259 ? -2.211 0.801 27.050 1.00 94.31 259 TRP A CA 1
ATOM 1940 C C . TRP A 1 259 ? -3.271 0.594 25.972 1.00 94.31 259 TRP A C 1
ATOM 1942 O O . TRP A 1 259 ? -4.406 0.239 26.270 1.00 94.31 259 TRP A O 1
ATOM 1952 N N . SER A 1 260 ? -2.869 0.750 24.710 1.00 93.56 260 SER A N 1
ATOM 1953 C CA . SER A 1 260 ? -3.738 0.510 23.558 1.00 93.56 260 SER A CA 1
ATOM 1954 C C . SER A 1 260 ? -4.230 -0.939 23.514 1.00 93.56 260 SER A C 1
ATOM 1956 O O . SER A 1 260 ? -5.411 -1.182 23.286 1.00 93.56 260 SER A O 1
ATOM 1958 N N . LEU A 1 261 ? -3.336 -1.901 23.768 1.00 93.44 261 LEU A N 1
ATOM 1959 C CA . LEU A 1 261 ? -3.678 -3.322 23.811 1.00 93.44 261 LEU A CA 1
ATOM 1960 C C . LEU A 1 261 ? -4.640 -3.643 24.963 1.00 93.44 261 LEU A C 1
ATOM 1962 O O . LEU A 1 261 ? -5.632 -4.328 24.735 1.00 93.44 261 LEU A O 1
ATOM 1966 N N . ALA A 1 262 ? -4.388 -3.103 26.159 1.00 95.06 262 ALA A N 1
ATOM 1967 C CA . ALA A 1 262 ? -5.258 -3.305 27.317 1.00 95.06 262 ALA A CA 1
ATOM 1968 C C . ALA A 1 262 ? -6.681 -2.769 27.078 1.00 95.06 262 ALA A C 1
ATOM 1970 O O . ALA A 1 262 ? -7.657 -3.467 27.353 1.00 95.06 262 ALA A O 1
ATOM 1971 N N . GLN A 1 263 ? -6.817 -1.568 26.500 1.00 93.94 263 GLN A N 1
ATOM 1972 C CA . GLN A 1 263 ? -8.133 -1.013 26.154 1.00 93.94 263 GLN A CA 1
ATOM 1973 C C . GLN A 1 263 ? -8.874 -1.871 25.123 1.00 93.94 263 GLN A C 1
ATOM 1975 O O . GLN A 1 263 ? -10.076 -2.090 25.248 1.00 93.94 263 GLN A O 1
ATOM 1980 N N . LEU A 1 264 ? -8.166 -2.403 24.126 1.00 91.25 264 LEU A N 1
ATOM 1981 C CA . LEU A 1 264 ? -8.767 -3.284 23.125 1.00 91.25 264 LEU A CA 1
ATOM 1982 C C . LEU A 1 264 ? -9.203 -4.630 23.701 1.00 91.25 264 LEU A C 1
ATOM 1984 O O . LEU A 1 264 ? -10.278 -5.113 23.357 1.00 91.25 264 LEU A O 1
ATOM 1988 N N . GLN A 1 265 ? -8.416 -5.219 24.600 1.00 94.69 265 GLN A N 1
ATOM 1989 C CA . GLN A 1 265 ? -8.817 -6.425 25.329 1.00 94.69 265 GLN A CA 1
ATOM 1990 C C . GLN A 1 265 ? -10.084 -6.169 26.156 1.00 94.69 265 GLN A C 1
ATOM 1992 O O . GLN A 1 265 ? -11.019 -6.967 26.110 1.00 94.69 265 GLN A O 1
ATOM 1997 N N . GLN A 1 266 ? -10.153 -5.030 26.852 1.00 95.00 266 GLN A N 1
ATOM 1998 C CA . GLN A 1 266 ? -11.344 -4.637 27.603 1.00 95.00 266 GLN A CA 1
ATOM 1999 C C . GLN A 1 266 ? -12.570 -4.475 26.691 1.00 95.00 266 GLN A C 1
ATOM 2001 O O . GLN A 1 266 ? -13.638 -4.991 27.021 1.00 95.00 266 GLN A O 1
ATOM 2006 N N . ALA A 1 267 ? -12.414 -3.828 25.532 1.00 93.06 267 ALA A N 1
ATOM 2007 C CA . ALA A 1 267 ? -13.488 -3.682 24.550 1.00 93.06 267 ALA A CA 1
ATOM 2008 C C . ALA A 1 267 ? -13.991 -5.048 24.044 1.00 93.06 267 ALA A C 1
ATOM 2010 O O . ALA A 1 267 ? -15.197 -5.280 23.998 1.00 93.06 267 ALA A O 1
ATOM 2011 N N . VAL A 1 268 ? -13.086 -5.993 23.750 1.00 93.00 268 VAL A N 1
ATOM 2012 C CA . VAL A 1 268 ? -13.450 -7.365 23.341 1.00 93.00 268 VAL A CA 1
ATOM 2013 C C . VAL A 1 268 ? -14.269 -8.080 24.422 1.00 93.00 268 VAL A C 1
ATOM 2015 O O . VAL A 1 268 ? -15.294 -8.685 24.112 1.00 93.00 268 VAL A O 1
ATOM 2018 N N . VAL A 1 269 ? -13.862 -7.992 25.693 1.00 94.25 269 VAL A N 1
ATOM 2019 C CA . VAL A 1 269 ? -14.588 -8.621 26.816 1.00 94.25 269 VAL A CA 1
ATOM 2020 C C . VAL A 1 269 ? -15.988 -8.018 26.984 1.00 94.25 269 VAL A C 1
ATOM 2022 O O . VAL A 1 269 ? -16.969 -8.745 27.165 1.00 94.25 269 VAL A O 1
ATOM 2025 N N . GLN A 1 270 ? -16.105 -6.692 26.886 1.00 92.56 270 GLN A N 1
ATOM 2026 C CA . GLN A 1 270 ? -17.389 -5.989 26.974 1.00 92.56 270 GLN A CA 1
ATOM 2027 C C . GLN A 1 270 ? -18.338 -6.370 25.828 1.00 92.56 270 GLN A C 1
ATOM 2029 O O . GLN A 1 270 ? -19.538 -6.558 26.055 1.00 92.56 270 GLN A O 1
ATOM 2034 N N . GLN A 1 271 ? -17.804 -6.528 24.614 1.00 88.69 271 GLN A N 1
ATOM 2035 C CA . GLN A 1 271 ? -18.565 -6.966 23.444 1.00 88.69 271 GLN A CA 1
ATOM 2036 C C . GLN A 1 271 ? -19.090 -8.398 23.607 1.00 88.69 271 GLN A C 1
ATOM 2038 O O . GLN A 1 271 ? -20.279 -8.636 23.393 1.00 88.69 271 GLN A O 1
ATOM 2043 N N . GLN A 1 272 ? -18.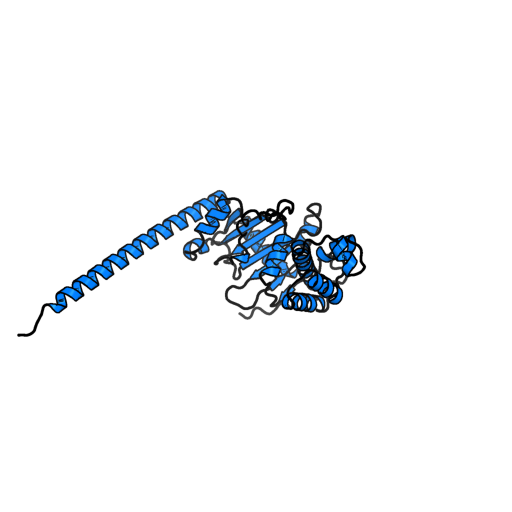244 -9.337 24.044 1.00 90.69 272 GLN A N 1
ATOM 2044 C CA . GLN A 1 272 ? -18.648 -10.728 24.297 1.00 90.69 272 GLN A CA 1
ATOM 2045 C C . GLN A 1 272 ? -19.763 -10.811 25.345 1.00 90.69 272 GLN A C 1
ATOM 2047 O O . GLN A 1 272 ? -20.796 -11.435 25.108 1.00 90.69 272 GLN A O 1
ATOM 2052 N N . SER A 1 273 ? -19.607 -10.078 26.451 1.00 92.19 273 SER A N 1
ATOM 2053 C CA . SER A 1 273 ? -20.603 -10.033 27.530 1.00 92.19 273 SER A CA 1
ATOM 2054 C C . SER A 1 273 ? -21.955 -9.486 27.047 1.00 92.19 273 SER A C 1
ATOM 2056 O O . SER A 1 273 ? -23.021 -9.979 27.419 1.00 92.19 273 SER A O 1
ATOM 2058 N N . SER A 1 274 ? -21.922 -8.470 26.180 1.00 89.81 274 SER A N 1
ATOM 2059 C CA . SER A 1 274 ? -23.124 -7.851 25.614 1.00 89.81 274 SER A CA 1
ATOM 2060 C C . SER A 1 274 ? -23.833 -8.767 24.608 1.00 89.81 274 SER A C 1
ATOM 2062 O O . SER A 1 274 ? -25.065 -8.832 24.601 1.00 89.81 274 SER A O 1
ATOM 2064 N N . ALA A 1 275 ? -23.080 -9.516 23.795 1.00 87.69 275 ALA A N 1
ATOM 2065 C CA . ALA A 1 275 ? -23.624 -10.497 22.856 1.00 87.69 275 ALA A CA 1
ATOM 2066 C C . ALA A 1 275 ? -24.316 -11.669 23.579 1.00 87.69 275 ALA A C 1
ATOM 2068 O O . ALA A 1 275 ? -25.431 -12.051 23.214 1.00 87.69 275 ALA A O 1
ATOM 2069 N N . GLU A 1 276 ? -23.712 -12.192 24.648 1.00 89.62 276 GLU A N 1
ATOM 2070 C CA . GLU A 1 276 ? -24.298 -13.257 25.476 1.00 89.62 276 GLU A CA 1
ATOM 2071 C C . GLU A 1 276 ? -25.593 -12.810 26.172 1.00 89.62 276 GLU A C 1
ATOM 2073 O O . GLU A 1 276 ? -26.596 -13.537 26.185 1.00 89.62 276 GLU A O 1
ATOM 2078 N N . ALA A 1 277 ? -25.610 -11.584 26.704 1.00 90.31 277 ALA A N 1
ATOM 2079 C CA . ALA A 1 277 ? -26.801 -11.002 27.317 1.00 90.31 277 ALA A CA 1
ATOM 2080 C C . ALA A 1 277 ? -27.941 -10.813 26.298 1.00 90.31 277 ALA A C 1
ATOM 2082 O O . ALA A 1 277 ? -29.105 -11.105 26.600 1.00 90.31 277 ALA A O 1
ATOM 2083 N N . ALA A 1 278 ? -27.618 -10.369 25.077 1.00 88.88 278 ALA A N 1
ATOM 2084 C CA . ALA A 1 278 ? -28.585 -10.217 23.993 1.00 88.88 278 ALA A CA 1
ATOM 2085 C C . ALA A 1 278 ? -29.161 -11.569 23.537 1.00 88.88 278 ALA A C 1
ATOM 2087 O O . ALA A 1 278 ? -30.384 -11.708 23.433 1.00 88.88 278 ALA A O 1
ATOM 2088 N N . GLY A 1 279 ? -28.313 -12.587 23.347 1.00 88.88 279 GLY A N 1
ATOM 2089 C CA . GLY A 1 279 ? -28.745 -13.944 22.994 1.00 88.88 279 GLY A CA 1
ATOM 2090 C C . GLY A 1 279 ? -29.639 -14.578 24.065 1.00 88.88 279 GLY A C 1
ATOM 2091 O O . GLY A 1 279 ? -30.678 -15.170 23.754 1.00 88.88 279 GLY A O 1
ATOM 2092 N N . SER A 1 280 ? -29.310 -14.369 25.342 1.00 89.50 280 SER A N 1
ATOM 2093 C CA . SER A 1 280 ? -30.127 -14.831 26.471 1.00 89.50 280 SER A CA 1
ATOM 2094 C C . SER A 1 280 ? -31.512 -14.176 26.492 1.00 89.50 280 SER A C 1
ATOM 2096 O O . SER A 1 280 ? -32.517 -14.843 26.751 1.00 89.50 280 SER A O 1
ATOM 2098 N N . ARG A 1 281 ? -31.596 -12.871 26.189 1.00 88.25 281 ARG A N 1
ATOM 2099 C CA . ARG A 1 281 ? -32.873 -12.143 26.111 1.00 88.25 281 ARG A CA 1
ATOM 2100 C C . ARG A 1 281 ? -33.732 -12.626 24.940 1.00 88.25 281 ARG A C 1
ATOM 2102 O O . ARG A 1 281 ? -34.924 -12.846 25.140 1.00 88.25 281 ARG A O 1
ATOM 2109 N N . ALA A 1 282 ? -33.136 -12.831 23.765 1.00 85.38 282 ALA A N 1
ATOM 2110 C CA . ALA A 1 282 ? -33.838 -13.347 22.589 1.00 85.38 282 ALA A CA 1
ATOM 2111 C C . ALA A 1 282 ? -34.399 -14.758 22.834 1.00 85.38 282 ALA A C 1
ATOM 2113 O O . ALA A 1 282 ? -35.564 -15.023 22.549 1.00 85.38 282 ALA A O 1
ATOM 2114 N N . THR A 1 283 ? -33.604 -15.633 23.458 1.00 86.62 283 THR A N 1
ATOM 2115 C CA . THR A 1 283 ? -34.026 -16.999 23.808 1.00 86.62 283 THR A CA 1
ATOM 2116 C C . THR A 1 283 ? -35.178 -16.989 24.815 1.00 86.62 283 THR A C 1
ATOM 2118 O O . THR A 1 283 ? -36.157 -17.714 24.639 1.00 86.62 283 THR A O 1
ATOM 2121 N N . ARG A 1 284 ? -35.116 -16.124 25.843 1.00 85.31 284 ARG A N 1
ATOM 2122 C CA . ARG A 1 284 ? -36.225 -15.961 26.799 1.00 85.31 284 ARG A CA 1
ATOM 2123 C C . ARG A 1 284 ? -37.498 -15.478 26.115 1.00 85.31 284 ARG A C 1
ATOM 2125 O O . ARG A 1 284 ? -38.540 -16.062 26.359 1.00 85.31 284 ARG A O 1
ATOM 2132 N N . GLN A 1 285 ? -37.418 -14.463 25.253 1.00 82.62 285 GLN A N 1
ATOM 2133 C CA . GLN A 1 285 ? -38.588 -13.944 24.534 1.00 82.62 285 GLN A CA 1
ATOM 2134 C C . GLN A 1 285 ? -39.205 -14.984 23.591 1.00 82.62 285 GLN A C 1
ATOM 2136 O O . GLN A 1 285 ? -40.426 -15.117 23.553 1.00 82.62 285 GLN A O 1
ATOM 2141 N N . ALA A 1 286 ? -38.384 -15.760 22.877 1.00 80.19 286 ALA A N 1
ATOM 2142 C CA . ALA A 1 286 ? -38.867 -16.844 22.024 1.00 80.19 286 ALA A CA 1
ATOM 2143 C C . ALA A 1 286 ? -39.598 -17.929 22.834 1.00 80.19 286 ALA A C 1
ATOM 2145 O O . ALA A 1 286 ? -40.661 -18.392 22.419 1.00 80.19 286 ALA A O 1
ATOM 2146 N N . ALA A 1 287 ? -39.082 -18.280 24.018 1.00 80.31 287 ALA A N 1
ATOM 2147 C CA . ALA A 1 287 ? -39.749 -19.213 24.922 1.00 80.31 287 ALA A CA 1
ATOM 2148 C C . ALA A 1 287 ? -41.107 -18.677 25.415 1.00 80.31 287 ALA A C 1
ATOM 2150 O O . ALA A 1 287 ? -42.080 -19.430 25.445 1.00 80.31 287 ALA A O 1
ATOM 2151 N N . THR A 1 288 ? -41.218 -17.379 25.734 1.00 83.06 288 THR A N 1
ATOM 2152 C CA . THR A 1 288 ? -42.499 -16.776 26.148 1.00 83.06 288 THR A CA 1
ATOM 2153 C C . THR A 1 288 ? -43.531 -16.768 25.020 1.00 83.06 288 THR A C 1
ATOM 2155 O O . THR A 1 288 ? -44.702 -17.056 25.262 1.00 83.06 288 THR A O 1
ATOM 2158 N N . VAL A 1 289 ? -43.114 -16.470 23.783 1.00 80.69 289 VAL A N 1
ATOM 2159 C CA . VAL A 1 289 ? -44.008 -16.483 22.611 1.00 80.69 289 VAL A CA 1
ATOM 2160 C C . VAL A 1 289 ? -44.490 -17.904 22.305 1.00 80.69 289 VAL A C 1
ATOM 2162 O O . VAL A 1 289 ? -45.679 -18.109 22.054 1.00 80.69 289 VAL A O 1
ATOM 2165 N N . HIS A 1 290 ? -43.611 -18.908 22.393 1.00 75.50 290 HIS A N 1
ATOM 2166 C CA . HIS A 1 290 ? -44.014 -20.302 22.194 1.00 75.50 290 HIS A CA 1
ATOM 2167 C C . HIS A 1 290 ? -44.996 -20.793 23.263 1.00 75.50 290 HIS A C 1
ATOM 2169 O O . HIS A 1 290 ? -45.983 -21.442 22.913 1.00 75.50 290 HIS A O 1
ATOM 2175 N N . ALA A 1 291 ? -44.780 -20.436 24.534 1.00 72.38 291 ALA A N 1
ATOM 2176 C CA . ALA A 1 291 ? -45.702 -20.776 25.617 1.00 72.38 291 ALA A CA 1
ATOM 2177 C C . ALA A 1 291 ? -47.095 -20.146 25.411 1.00 72.38 291 ALA A C 1
ATOM 2179 O O . ALA A 1 291 ? -48.105 -20.833 25.540 1.00 72.38 291 ALA A O 1
ATOM 2180 N N . ALA A 1 292 ? -47.166 -18.875 24.998 1.00 71.69 292 ALA A N 1
ATOM 2181 C CA . ALA A 1 292 ? -48.439 -18.194 24.730 1.00 71.69 292 ALA A CA 1
ATOM 2182 C C . ALA A 1 292 ? -49.211 -18.779 23.524 1.00 71.69 292 ALA A C 1
ATOM 2184 O O . ALA A 1 292 ? -50.444 -18.752 23.488 1.00 71.69 292 ALA A O 1
ATOM 2185 N N . THR A 1 293 ? -48.498 -19.337 22.540 1.00 73.69 293 THR A N 1
ATOM 2186 C CA . THR A 1 293 ? -49.109 -19.942 21.341 1.00 73.69 293 THR A CA 1
ATOM 2187 C C . THR A 1 293 ? -49.665 -21.346 21.621 1.00 73.69 293 THR A C 1
ATOM 2189 O O . THR A 1 293 ? -50.637 -21.761 20.996 1.00 73.69 293 THR A O 1
ATOM 2192 N N . GLN A 1 294 ? -49.094 -22.085 22.580 1.00 70.25 294 GLN A N 1
ATOM 2193 C CA . GLN A 1 294 ? -49.618 -23.398 22.981 1.00 70.25 294 GLN A CA 1
ATOM 2194 C C . GLN A 1 294 ? -50.896 -23.294 23.829 1.00 70.25 294 GLN A C 1
ATOM 2196 O O . GLN A 1 294 ? -51.772 -24.147 23.708 1.00 70.25 294 GLN A O 1
ATOM 2201 N N . ASP A 1 295 ? -51.049 -22.230 24.620 1.00 66.44 295 ASP A N 1
ATOM 2202 C CA . ASP A 1 295 ? -52.217 -22.042 25.494 1.00 66.44 295 ASP A CA 1
ATOM 2203 C C . ASP A 1 295 ? -53.470 -21.543 24.735 1.00 66.44 295 ASP A C 1
ATOM 2205 O O . ASP A 1 295 ? -54.614 -21.765 25.130 1.00 66.44 295 ASP A O 1
ATOM 2209 N N . SER A 1 296 ? -53.284 -20.927 23.564 1.00 63.91 296 SER A N 1
ATOM 2210 C CA . SER A 1 296 ? -54.381 -20.420 22.724 1.00 63.91 296 SER A CA 1
ATOM 2211 C C . SER A 1 296 ? -55.060 -21.494 21.853 1.00 63.91 296 SER A C 1
ATOM 2213 O O . SER A 1 296 ? -56.163 -21.266 21.359 1.00 63.91 296 SER A O 1
ATOM 2215 N N . GLY A 1 297 ? -54.473 -22.691 21.719 1.00 59.28 297 GLY A N 1
ATOM 2216 C CA . GLY A 1 297 ? -55.056 -23.821 20.978 1.00 59.28 297 GLY A CA 1
ATOM 2217 C C . GLY A 1 297 ? -56.081 -24.663 21.755 1.00 59.28 297 GLY A C 1
ATOM 2218 O O . GLY A 1 297 ? -56.762 -25.495 21.158 1.00 59.28 297 GLY A O 1
ATOM 2219 N N . ALA A 1 298 ? -56.222 -24.462 23.071 1.00 59.41 298 ALA A N 1
ATOM 2220 C CA . ALA A 1 298 ? -57.068 -25.301 23.929 1.00 59.41 298 ALA A CA 1
ATOM 2221 C C . ALA A 1 298 ? -58.533 -24.832 24.058 1.00 59.41 298 ALA A C 1
ATOM 2223 O O . ALA A 1 298 ? -59.358 -25.545 24.631 1.00 59.41 298 ALA A O 1
ATOM 2224 N N . ARG A 1 299 ? -58.911 -23.671 23.504 1.00 59.12 299 ARG A N 1
ATOM 2225 C CA . ARG A 1 299 ? -60.319 -23.235 23.470 1.00 59.12 299 ARG A CA 1
ATOM 2226 C C . ARG A 1 299 ? -61.017 -23.752 22.211 1.00 59.12 299 ARG A C 1
ATOM 2228 O O . ARG A 1 299 ? -61.142 -23.042 21.218 1.00 59.12 299 ARG A O 1
ATOM 2235 N N . ARG A 1 300 ? -61.495 -24.998 22.267 1.00 59.12 300 ARG A N 1
ATOM 2236 C CA . ARG A 1 300 ? -62.514 -25.506 21.334 1.00 59.12 300 ARG A CA 1
ATOM 2237 C C . ARG A 1 300 ? -63.836 -24.758 21.580 1.00 59.12 300 ARG A C 1
ATOM 2239 O O . ARG A 1 300 ? -64.273 -24.730 22.731 1.00 59.12 300 ARG A O 1
ATOM 2246 N N . PRO A 1 301 ? -64.477 -24.169 20.555 1.00 62.12 301 PRO A N 1
ATOM 2247 C CA . PRO A 1 301 ? -65.840 -23.678 20.691 1.00 62.12 301 PRO A CA 1
ATOM 2248 C C . PRO A 1 301 ? -66.786 -24.876 20.841 1.00 62.12 301 PRO A C 1
ATOM 2250 O O . PRO A 1 301 ? -66.662 -25.858 20.102 1.00 62.12 301 PRO A O 1
ATOM 2253 N N . ALA A 1 302 ? -67.658 -24.796 21.845 1.00 67.25 302 ALA A N 1
ATOM 2254 C CA . ALA A 1 302 ? -68.794 -25.691 22.040 1.00 67.25 302 ALA A CA 1
ATOM 2255 C C . ALA A 1 302 ? -69.978 -25.242 21.178 1.00 67.25 302 ALA A C 1
ATOM 2257 O O . ALA A 1 302 ? -70.096 -24.013 20.957 1.00 67.25 302 ALA A O 1
#

Sequence (302 aa):
MTTGRLVFPPCAPQCAIPSLPRVLVGALMRRYRTRAGLSDQQAADIVKASASRIRALELARAPMSAAIAGALLGAYGAPDREVQEARALLTHPGHQHHLDGFAPSGAWVDALQASARAALVYSAGPLPASLLPLPDPPASANPGRRQASSHGCRTLLLLHQSVLDRIPDGLSLLVRLAEKGAITMRLVPESLAEPVALLTEYTCTAWGWDGSNTQRLRRQVYVTHHPRQAQSGVDNGRAAIGQRQLLEDAVRRAMPSQWSLAQLQQAVVQQQSSAEAAGSRATRQAATVHAATQDSGARRPA

InterPro domains:
  IPR010982 Lambda repressor-like, DNA-binding domain superfamily [SSF47413] (22-83)

pLDDT: mean 83.56, std 14.98, range [32.12, 98.31]

Nearest PDB structures (foldseek):
  3f51-assembly1_A  TM=8.422E-01  e=2.448E-03  Corynebacterium glutamicum
  3f52-assembly1_E  TM=7.561E-01  e=9.891E-04  Corynebacterium glutamicum
  3g5g-assembly1_A  TM=8.112E-01  e=2.107E-02  Enterobacter sp. RFL1396
  4i6u-assembly1_A  TM=7.573E-01  e=1.587E-02  Enterobacter sp. RFL1396
  3g5g-assembly5_J  TM=7.610E-01  e=2.107E-02  Enterobacter sp. RFL1396

Foldseek 3Di:
DPPPPPPDPFDDPPPPFFFPLQQLLLLLLVLLCVVLVHQLCNLCVQVVHHSVVNLCSSLSNDDDALVSSLSSCVVSVHDPVVNVVSNVSRPDDGRHFKDKLDDDDLSSLVSLLLQFQEKEKEAADDDDPSPQQDDPDPPPPPPPDDDPDSNRYAYEYEYEPNSLVVDLPCLVVVLVCVVVSVYQYWYFYPVADHPQWIKMKGQGDPDPPPDDPVVSQSRIWIWTGRPPDSTIMIGGDPRCPVVVVSSVNSVVRTDHRVVRSVVSVVSNVVSVVVVVVVVVVVVVVVVVVVVVVVVVVPDDDD